Protein AF-A0A1G8QPC4-F1 (afdb_monomer_lite)

Structure (mmCIF, N/CA/C/O backbone):
data_AF-A0A1G8QPC4-F1
#
_entry.id   AF-A0A1G8QPC4-F1
#
loop_
_atom_site.group_PDB
_atom_site.id
_atom_site.type_symbol
_atom_site.label_atom_id
_atom_site.label_alt_id
_atom_site.label_comp_id
_atom_site.label_asym_id
_atom_site.label_entity_id
_atom_site.label_seq_id
_atom_site.pdbx_PDB_ins_code
_atom_site.Cartn_x
_atom_site.Cartn_y
_atom_site.Cartn_z
_atom_site.occupancy
_atom_site.B_iso_or_equiv
_atom_site.auth_seq_id
_atom_site.auth_comp_id
_atom_site.auth_asym_id
_atom_site.auth_atom_id
_atom_site.pdbx_PDB_model_num
ATOM 1 N N . MET A 1 1 ? 4.960 15.402 21.285 1.00 34.81 1 MET A N 1
ATOM 2 C CA . MET A 1 1 ? 3.505 15.492 21.539 1.00 34.81 1 MET A CA 1
ATOM 3 C C . MET A 1 1 ? 3.308 16.329 22.800 1.00 34.81 1 MET A C 1
ATOM 5 O O . MET A 1 1 ? 4.029 16.079 23.752 1.00 34.81 1 MET A O 1
ATOM 9 N N . ARG A 1 2 ? 2.457 17.369 22.801 1.00 39.72 2 ARG A N 1
ATOM 10 C CA . ARG A 1 2 ? 2.082 18.084 24.040 1.00 39.72 2 ARG A CA 1
ATOM 11 C C . ARG A 1 2 ? 0.786 17.458 24.538 1.00 39.72 2 ARG A C 1
ATOM 13 O O . ARG A 1 2 ? -0.271 17.771 23.993 1.00 39.72 2 ARG A O 1
ATOM 20 N N . GLU A 1 3 ? 0.872 16.548 25.498 1.00 50.59 3 GLU A N 1
ATOM 21 C CA . GLU A 1 3 ? -0.301 16.170 26.284 1.00 50.59 3 GLU A CA 1
ATOM 22 C C . GLU A 1 3 ? -0.742 17.419 27.063 1.00 50.59 3 GLU A C 1
ATOM 24 O O . GLU A 1 3 ? 0.093 18.161 27.571 1.00 50.59 3 GLU A O 1
ATOM 29 N N . ARG A 1 4 ? -2.030 17.779 26.989 1.00 60.03 4 ARG A N 1
ATOM 30 C CA . ARG A 1 4 ? -2.510 19.120 27.388 1.00 60.03 4 ARG A CA 1
ATOM 31 C C . ARG A 1 4 ? -3.300 19.143 28.695 1.00 60.03 4 ARG A C 1
ATOM 33 O O . ARG A 1 4 ? -3.691 20.226 29.115 1.00 60.03 4 ARG A O 1
ATOM 40 N N . THR A 1 5 ? -3.511 17.995 29.333 1.00 76.00 5 THR A N 1
ATOM 41 C CA . THR A 1 5 ? -4.182 17.912 30.635 1.00 76.00 5 THR A CA 1
ATOM 42 C C . THR A 1 5 ? -3.141 17.550 31.688 1.00 76.00 5 THR A C 1
ATOM 44 O O . THR A 1 5 ? -2.690 16.406 31.698 1.00 76.00 5 THR A O 1
ATOM 47 N N . PRO A 1 6 ? -2.715 18.496 32.543 1.00 82.81 6 PRO A N 1
ATOM 48 C CA . PRO A 1 6 ? -1.784 18.200 33.622 1.00 82.81 6 PRO A CA 1
ATOM 49 C C . PRO A 1 6 ? -2.384 17.181 34.600 1.00 82.81 6 PRO A C 1
ATOM 51 O O . PRO A 1 6 ? -3.379 17.468 35.260 1.00 82.81 6 PRO A O 1
ATOM 54 N N . LEU A 1 7 ? -1.770 16.006 34.721 1.00 85.50 7 LEU A N 1
ATOM 55 C CA . LEU A 1 7 ? -2.021 15.032 35.781 1.00 85.50 7 LEU A CA 1
ATOM 56 C C . LEU A 1 7 ? -1.202 15.434 37.008 1.00 85.50 7 LEU A C 1
ATOM 58 O O . LEU A 1 7 ? -0.127 14.902 37.280 1.00 85.50 7 LEU A O 1
ATOM 62 N N . THR A 1 8 ? -1.704 16.449 37.706 1.00 89.19 8 THR A N 1
ATOM 63 C CA . THR A 1 8 ? -1.109 16.942 38.953 1.00 89.19 8 THR A CA 1
ATOM 64 C C . THR A 1 8 ? -1.386 15.980 40.107 1.00 89.19 8 THR A C 1
ATOM 66 O O . THR A 1 8 ? -2.364 15.229 40.075 1.00 89.19 8 THR A O 1
ATOM 69 N N . HIS A 1 9 ? -0.596 16.067 41.179 1.00 88.94 9 HIS A N 1
ATOM 70 C CA . HIS A 1 9 ? -0.824 15.324 42.423 1.00 88.94 9 HIS A CA 1
ATOM 71 C C . HIS A 1 9 ? -2.290 15.373 42.915 1.00 88.94 9 HIS A C 1
ATOM 73 O O . HIS A 1 9 ? -2.845 14.356 43.332 1.00 88.94 9 HIS A O 1
ATOM 79 N N . LYS A 1 10 ? -2.962 16.534 42.805 1.00 90.62 10 LYS A N 1
ATOM 80 C CA . LYS A 1 10 ? -4.374 16.698 43.205 1.00 90.62 10 LYS A CA 1
ATOM 81 C C . LYS A 1 10 ? -5.317 15.784 42.416 1.00 90.62 10 LYS A C 1
ATOM 83 O O . LYS A 1 10 ? -6.244 15.236 42.999 1.00 90.62 10 LYS A O 1
ATOM 88 N N . ILE A 1 11 ? -5.081 15.626 41.115 1.00 89.19 11 ILE A N 1
ATOM 89 C CA . ILE A 1 11 ? -5.910 14.796 40.231 1.00 89.19 11 ILE A CA 1
ATOM 90 C C . ILE A 1 11 ? -5.617 13.316 40.469 1.00 89.19 11 ILE A C 1
ATOM 92 O O . ILE A 1 11 ? -6.547 12.526 40.582 1.00 89.19 11 ILE A O 1
ATOM 96 N N . LEU A 1 12 ? -4.343 12.941 40.609 1.00 89.00 12 LEU A N 1
ATOM 97 C CA . LEU A 1 12 ? -3.960 11.544 40.833 1.00 89.00 12 LEU A CA 1
ATOM 98 C C . LEU A 1 12 ? -4.555 10.985 42.137 1.00 89.00 12 LEU A C 1
ATOM 100 O O . LEU A 1 12 ? -5.037 9.857 42.154 1.00 89.00 12 LEU A O 1
ATOM 104 N N . ARG A 1 13 ? -4.639 11.801 43.198 1.00 88.44 13 ARG A N 1
ATOM 105 C CA . ARG A 1 13 ? -5.307 11.427 44.459 1.00 88.44 13 ARG A CA 1
ATOM 106 C C . ARG A 1 13 ? -6.807 11.158 44.333 1.00 88.44 13 ARG A C 1
ATOM 108 O O . ARG A 1 13 ? -7.361 10.435 45.152 1.00 88.44 13 ARG A O 1
ATOM 115 N N . GLN A 1 14 ? -7.470 11.748 43.342 1.00 89.88 14 GLN A N 1
ATOM 116 C CA . GLN A 1 14 ? -8.903 11.548 43.108 1.00 89.88 14 GLN A CA 1
ATOM 117 C C . GLN A 1 14 ? -9.195 10.263 42.322 1.00 89.88 14 GLN A C 1
ATOM 119 O O . GLN A 1 14 ? -10.357 9.937 42.091 1.00 89.88 14 GLN A O 1
ATOM 124 N N . LEU A 1 15 ? -8.156 9.524 41.920 1.00 87.38 15 LEU A N 1
ATOM 125 C CA . LEU A 1 15 ? -8.253 8.315 41.111 1.00 87.38 15 LEU A CA 1
ATOM 126 C C . LEU A 1 15 ? -7.717 7.104 41.899 1.00 87.38 15 LEU A C 1
ATOM 128 O O . LEU A 1 15 ? -6.697 6.532 41.519 1.00 87.38 15 LEU A O 1
ATOM 132 N N . PRO A 1 16 ? -8.397 6.674 42.980 1.00 84.56 16 PRO A N 1
ATOM 133 C CA . PRO A 1 16 ? -7.881 5.659 43.909 1.00 84.56 16 PRO A CA 1
ATOM 134 C C . PRO A 1 16 ? -7.669 4.275 43.274 1.00 84.56 16 PRO A C 1
ATOM 136 O O . PRO A 1 16 ? -6.945 3.449 43.818 1.00 84.56 16 PRO A O 1
ATOM 139 N N . ASN A 1 17 ? -8.284 4.020 42.116 1.00 86.38 17 ASN A N 1
ATOM 140 C CA . ASN A 1 17 ? -8.169 2.7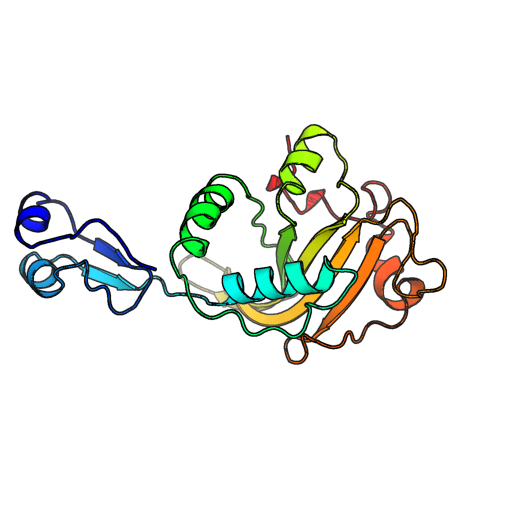56 41.386 1.00 86.38 17 ASN A CA 1
ATOM 141 C C . ASN A 1 17 ? -7.184 2.819 40.207 1.00 86.38 17 ASN A C 1
ATOM 143 O O . ASN A 1 17 ? -7.033 1.830 39.485 1.00 86.38 17 ASN A O 1
ATOM 147 N N . LEU A 1 18 ? -6.548 3.968 39.958 1.00 85.31 18 LEU A N 1
ATOM 148 C CA . LEU A 1 18 ? -5.606 4.112 38.855 1.00 85.31 18 LEU A CA 1
ATOM 149 C C . LEU A 1 18 ? -4.305 3.380 39.194 1.00 85.31 18 LEU A C 1
ATOM 151 O O . LEU A 1 18 ? -3.717 3.613 40.239 1.00 85.31 18 LEU A O 1
ATOM 155 N N . LYS A 1 19 ? -3.856 2.490 38.303 1.00 84.81 19 LYS A N 1
ATOM 156 C CA . LYS A 1 19 ? -2.639 1.676 38.503 1.00 84.81 19 LYS A CA 1
ATOM 157 C C . LYS A 1 19 ? -1.580 1.881 37.421 1.00 84.81 19 LYS A C 1
ATOM 159 O O . LYS A 1 19 ? -0.421 1.529 37.622 1.00 84.81 19 LYS A O 1
ATOM 164 N N . LEU A 1 20 ? -1.966 2.443 36.274 1.00 87.06 20 LEU A N 1
ATOM 165 C CA . LEU A 1 20 ? -1.105 2.587 35.104 1.00 87.06 20 LEU A CA 1
ATOM 166 C C . LEU A 1 20 ? -1.427 3.874 34.340 1.00 87.06 20 LEU A C 1
ATOM 168 O O . LEU A 1 20 ? -2.587 4.143 34.034 1.00 87.06 20 LEU A O 1
ATOM 172 N N . ILE A 1 21 ? -0.389 4.616 33.968 1.00 82.94 21 ILE A N 1
ATOM 173 C CA . ILE A 1 21 ? -0.441 5.727 33.019 1.00 82.94 21 ILE A CA 1
ATOM 174 C C . ILE A 1 21 ? 0.505 5.393 31.864 1.00 82.94 21 ILE A C 1
ATOM 176 O O . ILE A 1 21 ? 1.714 5.261 32.049 1.00 82.94 21 ILE A O 1
ATOM 180 N N . ALA A 1 22 ? -0.049 5.251 30.663 1.00 80.06 22 ALA A N 1
ATOM 181 C CA . ALA A 1 22 ? 0.718 5.037 29.442 1.00 80.06 22 ALA A CA 1
ATOM 182 C C . ALA A 1 22 ? 0.977 6.385 28.750 1.00 80.06 22 ALA A C 1
ATOM 184 O O . ALA A 1 22 ? 0.036 7.086 28.387 1.00 80.06 22 ALA A O 1
ATOM 185 N N . SER A 1 23 ? 2.249 6.743 28.578 1.00 75.81 23 SER A N 1
ATOM 186 C CA . SER A 1 23 ? 2.714 7.978 27.936 1.00 75.81 23 SER A CA 1
ATOM 187 C C . SER A 1 23 ? 3.441 7.658 26.633 1.00 75.81 23 SER A C 1
ATOM 189 O O . SER A 1 23 ? 4.152 6.664 26.522 1.00 75.81 23 SER A O 1
ATOM 191 N N . THR A 1 24 ? 3.315 8.525 25.633 1.00 62.19 24 THR A N 1
ATOM 192 C CA . THR A 1 24 ? 3.978 8.322 24.330 1.00 62.19 24 THR A CA 1
ATOM 193 C C . THR A 1 24 ? 5.488 8.580 24.366 1.00 62.19 24 THR A C 1
ATOM 195 O O . THR A 1 24 ? 6.248 7.961 23.626 1.00 62.19 24 THR A O 1
ATOM 198 N N . GLY A 1 25 ? 5.949 9.486 25.232 1.00 62.75 25 GLY A N 1
ATOM 199 C CA . GLY A 1 25 ? 7.368 9.783 25.438 1.00 62.75 25 GLY A CA 1
ATOM 200 C C . GLY A 1 25 ? 7.872 9.286 26.791 1.00 62.75 25 GLY A C 1
ATOM 201 O O . GLY A 1 25 ? 7.122 9.286 27.767 1.00 62.75 25 GLY A O 1
ATOM 202 N N . ALA A 1 26 ? 9.164 8.943 26.860 1.00 59.59 26 ALA A N 1
ATOM 203 C CA . ALA A 1 26 ? 9.844 8.547 28.100 1.00 59.59 26 ALA A CA 1
ATOM 204 C C . ALA A 1 26 ? 9.863 9.653 29.174 1.00 59.59 26 ALA A C 1
ATOM 206 O O . ALA A 1 26 ? 10.037 9.369 30.353 1.00 59.59 26 ALA A O 1
ATOM 207 N N . LYS A 1 27 ? 9.679 10.917 28.772 1.00 65.56 27 LYS A N 1
ATOM 208 C CA . LYS A 1 27 ? 9.519 12.064 29.672 1.00 65.56 27 LYS A CA 1
ATOM 209 C C . LYS A 1 27 ? 8.276 12.850 29.271 1.00 65.56 27 LYS A C 1
ATOM 211 O O . LYS A 1 27 ? 8.151 13.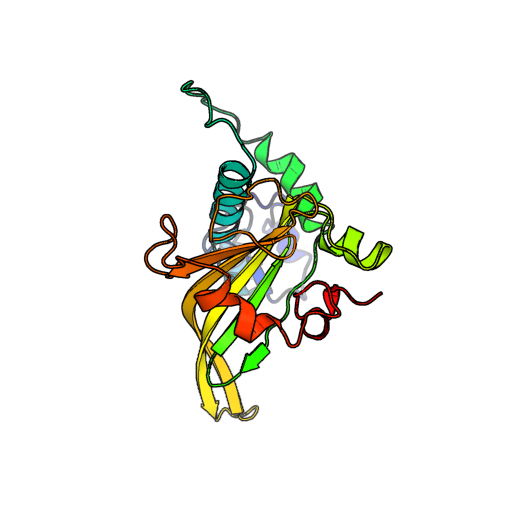246 28.111 1.00 65.56 27 LYS A O 1
ATOM 216 N N . ASN A 1 28 ? 7.388 13.096 30.229 1.00 72.62 28 ASN A N 1
ATOM 217 C CA . ASN A 1 28 ? 6.147 13.833 30.023 1.00 72.62 28 ASN A CA 1
ATOM 218 C C . ASN A 1 28 ? 5.957 14.859 31.145 1.00 72.62 28 ASN A C 1
ATOM 220 O O . ASN A 1 28 ? 5.633 14.503 32.272 1.00 72.62 28 ASN A O 1
ATOM 224 N N . ALA A 1 29 ? 6.166 16.138 30.823 1.00 78.12 29 ALA A N 1
ATOM 225 C CA . ALA A 1 29 ? 6.077 17.245 31.781 1.00 78.12 29 ALA A CA 1
ATOM 226 C C . ALA A 1 29 ? 4.648 17.512 32.287 1.00 78.12 29 ALA A C 1
ATOM 228 O O . ALA A 1 29 ? 4.454 18.322 33.188 1.00 78.12 29 ALA A O 1
ATOM 229 N N . SER A 1 30 ? 3.645 16.863 31.698 1.00 80.31 30 SER A N 1
ATOM 230 C CA . SER A 1 30 ? 2.253 16.962 32.125 1.00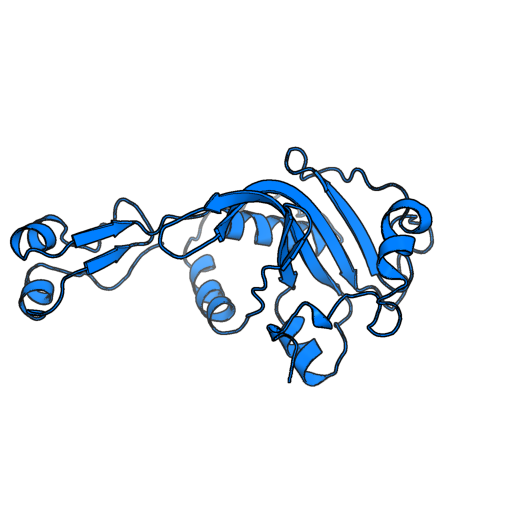 80.31 30 SER A CA 1
ATOM 231 C C . SER A 1 30 ? 1.867 15.888 33.137 1.00 80.31 30 SER A C 1
ATOM 233 O O . SER A 1 30 ? 0.738 15.919 33.608 1.00 80.31 30 SER A O 1
ATOM 235 N N . ILE A 1 31 ? 2.767 14.966 33.488 1.00 85.31 31 ILE A N 1
ATOM 236 C CA . ILE A 1 31 ? 2.540 13.938 34.506 1.00 85.31 31 ILE A CA 1
ATOM 237 C C . ILE A 1 31 ? 3.439 14.242 35.698 1.00 85.31 31 ILE A C 1
ATOM 239 O O . ILE A 1 31 ? 4.660 14.302 35.557 1.00 85.31 31 ILE A O 1
ATOM 243 N N . ASP A 1 32 ? 2.847 14.390 36.880 1.00 89.12 32 ASP A N 1
ATOM 244 C CA . ASP A 1 32 ? 3.606 14.398 38.125 1.00 89.12 32 ASP A CA 1
ATOM 245 C C . ASP A 1 32 ? 4.082 12.970 38.433 1.00 89.12 32 ASP A C 1
ATOM 247 O O . ASP A 1 32 ? 3.406 12.178 39.089 1.00 89.12 32 ASP A O 1
ATOM 251 N N . SER A 1 33 ? 5.242 12.609 37.880 1.00 85.19 33 SER A N 1
ATOM 252 C CA . SER A 1 33 ? 5.810 11.265 38.005 1.00 85.19 33 SER A CA 1
ATOM 253 C C . SER A 1 33 ? 6.175 10.911 39.445 1.00 85.19 33 SER A C 1
ATOM 255 O O . SER A 1 33 ? 6.193 9.734 39.795 1.00 85.19 33 SER A O 1
ATOM 257 N N . ARG A 1 34 ? 6.457 11.919 40.279 1.00 88.00 34 ARG A N 1
ATOM 258 C CA . ARG A 1 34 ? 6.746 11.720 41.698 1.00 88.00 34 ARG A CA 1
ATOM 259 C C . ARG A 1 34 ? 5.468 11.361 42.449 1.00 88.00 34 ARG A C 1
ATOM 261 O O . ARG A 1 34 ? 5.440 10.337 43.120 1.00 88.00 34 ARG A O 1
ATOM 268 N N . ALA A 1 35 ? 4.397 12.126 42.246 1.00 88.12 35 ALA A N 1
ATOM 269 C CA . ALA A 1 35 ? 3.085 11.814 42.807 1.00 88.12 35 ALA A CA 1
ATOM 270 C C . ALA A 1 35 ? 2.543 10.460 42.323 1.00 88.12 35 ALA A C 1
ATOM 272 O O . ALA A 1 35 ? 1.943 9.720 43.097 1.00 88.12 35 ALA A O 1
ATOM 273 N N . ALA A 1 36 ? 2.764 10.113 41.051 1.00 87.19 36 ALA A N 1
ATOM 274 C CA . ALA A 1 36 ? 2.387 8.808 40.516 1.00 87.19 36 ALA A CA 1
ATOM 275 C C . ALA A 1 36 ? 3.115 7.668 41.247 1.00 87.19 36 ALA A C 1
ATOM 277 O O . ALA A 1 36 ? 2.471 6.705 41.655 1.00 87.19 36 ALA A O 1
ATOM 278 N N . ALA A 1 37 ? 4.424 7.806 41.485 1.00 88.88 37 ALA A N 1
ATOM 279 C CA . ALA A 1 37 ? 5.199 6.824 42.241 1.00 88.88 37 ALA A CA 1
ATOM 280 C C . ALA A 1 37 ? 4.732 6.709 43.705 1.00 88.88 37 ALA A C 1
ATOM 282 O O . ALA A 1 37 ? 4.563 5.598 44.202 1.00 88.88 37 ALA A O 1
ATOM 283 N N . GLU A 1 38 ? 4.458 7.835 44.371 1.00 90.56 38 GLU A N 1
ATOM 284 C CA . GLU A 1 38 ? 3.950 7.875 45.754 1.00 90.56 38 GLU A CA 1
ATOM 285 C C . GLU A 1 38 ? 2.567 7.211 45.899 1.00 90.56 38 GLU A C 1
ATOM 287 O O . GLU A 1 38 ? 2.262 6.631 46.938 1.00 90.56 38 GLU A O 1
ATOM 292 N N . LEU A 1 39 ? 1.742 7.253 44.847 1.00 87.19 39 LEU A N 1
ATOM 293 C CA . LEU A 1 39 ? 0.411 6.639 44.801 1.00 87.19 39 LEU A CA 1
ATOM 294 C C . LEU A 1 39 ? 0.412 5.202 44.242 1.00 87.19 39 LEU A C 1
ATOM 296 O O . LEU A 1 39 ? -0.656 4.626 44.045 1.00 87.19 39 LEU A O 1
ATOM 300 N N . GLY A 1 40 ? 1.583 4.614 43.966 1.00 89.38 40 GLY A N 1
ATOM 301 C CA . GLY A 1 40 ? 1.697 3.256 43.416 1.00 89.38 40 GLY A CA 1
ATOM 302 C C . GLY A 1 40 ? 1.245 3.122 41.955 1.00 89.38 40 GLY A C 1
ATOM 303 O O . GLY A 1 40 ? 0.921 2.026 41.495 1.00 89.38 40 GLY A O 1
ATOM 304 N N . ILE A 1 41 ? 1.212 4.228 41.212 1.00 88.38 41 ILE A N 1
ATOM 305 C CA . ILE A 1 41 ? 0.791 4.292 39.813 1.00 88.38 41 ILE A CA 1
ATOM 306 C C . ILE A 1 41 ? 2.017 4.108 38.919 1.00 88.38 41 ILE A C 1
ATOM 308 O O . ILE A 1 41 ? 2.944 4.919 38.922 1.00 88.38 41 ILE A O 1
ATOM 312 N N . THR A 1 42 ? 2.011 3.066 38.091 1.00 89.25 42 THR A N 1
ATOM 313 C CA . THR A 1 42 ? 3.093 2.831 37.129 1.00 89.25 42 THR A CA 1
ATOM 314 C C . THR A 1 42 ? 2.975 3.802 35.957 1.00 89.25 42 THR A C 1
ATOM 316 O O . THR A 1 42 ? 1.925 3.876 35.326 1.00 89.25 42 THR A O 1
ATOM 319 N N . VAL A 1 43 ? 4.047 4.517 35.611 1.00 83.56 43 VAL A N 1
ATOM 320 C CA . VAL A 1 43 ? 4.105 5.332 34.387 1.00 83.56 43 VAL A CA 1
ATOM 321 C C . VAL A 1 43 ? 4.991 4.619 33.375 1.00 83.56 43 VAL A C 1
ATOM 323 O O . VAL A 1 43 ? 6.177 4.426 33.624 1.00 83.56 43 VAL A O 1
ATOM 326 N N . THR A 1 44 ? 4.426 4.219 32.237 1.00 79.19 44 THR A N 1
ATOM 327 C CA . THR A 1 44 ? 5.161 3.508 31.182 1.00 79.19 44 THR A CA 1
ATOM 328 C C . THR A 1 44 ? 5.189 4.302 29.886 1.00 79.19 44 THR A C 1
ATOM 330 O O . THR A 1 44 ? 4.225 4.992 29.549 1.00 79.19 44 THR A O 1
ATOM 333 N N . ALA A 1 45 ? 6.292 4.197 29.148 1.00 72.69 45 ALA A N 1
ATOM 334 C CA . ALA A 1 45 ? 6.399 4.752 27.811 1.00 72.69 45 ALA A CA 1
ATOM 335 C C . ALA A 1 45 ? 5.976 3.702 26.778 1.00 72.69 45 ALA A C 1
ATOM 337 O O . ALA A 1 45 ? 6.554 2.621 26.722 1.00 72.69 45 ALA A O 1
ATOM 338 N N . THR A 1 46 ? 5.018 4.025 25.912 1.00 62.06 46 THR A N 1
ATOM 339 C CA . THR A 1 46 ? 4.596 3.137 24.812 1.00 62.06 46 THR A CA 1
ATOM 340 C C . THR A 1 46 ? 5.545 3.178 23.614 1.00 62.06 46 THR A C 1
ATOM 342 O O . THR A 1 46 ? 5.322 2.490 22.623 1.00 62.06 46 THR A O 1
ATOM 345 N N . GLY A 1 47 ? 6.583 4.015 23.684 1.00 52.34 47 GLY A N 1
ATOM 346 C CA . GLY A 1 47 ? 7.441 4.348 22.557 1.00 52.34 47 GLY A CA 1
ATOM 347 C C . GLY A 1 47 ? 6.821 5.420 21.660 1.00 52.34 47 GLY A C 1
ATOM 348 O O . GLY A 1 47 ? 5.602 5.541 21.520 1.00 52.34 47 GLY A O 1
ATOM 349 N N . TYR A 1 48 ? 7.699 6.210 21.049 1.00 50.09 48 TYR A N 1
ATOM 350 C CA . TYR A 1 48 ? 7.374 7.136 19.975 1.00 50.09 48 TYR A CA 1
ATOM 351 C C . TYR A 1 48 ? 8.138 6.676 18.742 1.00 50.09 48 TYR A C 1
ATOM 353 O O . TYR A 1 48 ? 9.359 6.536 18.778 1.00 50.09 48 TYR A O 1
ATOM 361 N N . GLU A 1 49 ? 7.413 6.456 17.657 1.00 45.16 49 GLU A N 1
ATOM 362 C CA . GLU A 1 49 ? 7.965 6.023 16.384 1.00 45.16 49 GLU A CA 1
ATOM 363 C C . GLU A 1 49 ? 7.820 7.214 15.412 1.00 45.16 49 GLU A C 1
ATOM 365 O O . GLU A 1 49 ? 6.742 7.786 15.226 1.00 45.16 49 GLU A O 1
ATOM 370 N N . SER A 1 50 ? 8.954 7.713 14.910 1.00 43.09 50 SER A N 1
ATOM 371 C CA . SER A 1 50 ? 9.019 8.972 14.150 1.00 43.09 50 SER A CA 1
ATOM 372 C C . SER A 1 50 ? 8.581 8.835 12.686 1.00 43.09 50 SER A C 1
ATOM 374 O O . SER A 1 50 ? 8.501 9.843 11.972 1.00 43.09 50 SER A O 1
ATOM 376 N N . THR A 1 51 ? 8.274 7.617 12.230 1.00 40.81 51 THR A N 1
ATOM 377 C CA . THR A 1 51 ? 8.011 7.318 10.819 1.00 40.81 51 THR A CA 1
ATOM 378 C C . THR A 1 51 ? 6.741 8.005 10.318 1.00 40.81 51 THR A C 1
ATOM 380 O O . THR A 1 51 ? 6.708 8.428 9.169 1.00 40.81 51 THR A O 1
ATOM 383 N N . ALA A 1 52 ? 5.790 8.356 11.194 1.00 39.59 52 ALA A N 1
ATOM 384 C CA . ALA A 1 52 ? 4.633 9.186 10.830 1.00 39.59 52 ALA A CA 1
ATOM 385 C C . ALA A 1 52 ? 5.003 10.575 10.249 1.00 39.59 52 ALA A C 1
ATOM 387 O O . ALA A 1 52 ? 4.255 11.140 9.452 1.00 39.59 52 ALA A O 1
ATOM 388 N N . THR A 1 53 ? 6.162 11.142 10.618 1.00 37.69 53 THR A N 1
ATOM 389 C CA . THR A 1 53 ? 6.661 12.422 10.060 1.00 37.69 53 THR A CA 1
ATOM 390 C C . THR A 1 53 ? 7.379 12.221 8.714 1.00 37.69 53 THR A C 1
ATOM 392 O O . THR A 1 53 ? 7.395 13.117 7.863 1.00 37.69 53 THR A O 1
ATOM 395 N N . ILE A 1 54 ? 7.938 11.026 8.496 1.00 40.47 54 ILE A N 1
ATOM 396 C CA . ILE A 1 54 ? 8.587 10.611 7.246 1.00 40.47 54 ILE A CA 1
ATOM 397 C C . ILE A 1 54 ? 7.521 10.351 6.170 1.00 40.47 54 ILE A C 1
ATOM 399 O O . ILE A 1 54 ? 7.632 10.904 5.077 1.00 40.47 54 ILE A O 1
ATOM 403 N N . GLU A 1 55 ? 6.440 9.644 6.505 1.00 38.09 55 GLU A N 1
ATOM 404 C CA . GLU A 1 55 ? 5.307 9.343 5.609 1.00 38.09 55 GLU A CA 1
ATOM 405 C C . GLU A 1 55 ? 4.686 10.613 4.977 1.00 38.09 55 GLU A C 1
ATOM 407 O O . GLU A 1 55 ? 4.428 10.659 3.772 1.00 38.09 55 GLU A O 1
ATOM 412 N N . PHE A 1 56 ? 4.540 11.709 5.738 1.00 37.31 56 PHE A N 1
ATOM 413 C CA . PHE A 1 56 ? 4.036 12.986 5.198 1.00 37.31 56 PHE A CA 1
ATOM 414 C C . PHE A 1 56 ? 5.049 13.741 4.328 1.00 37.31 56 PHE A C 1
ATOM 416 O O . PHE A 1 56 ? 4.659 14.427 3.381 1.00 37.31 56 PHE A O 1
ATOM 423 N N . THR A 1 57 ? 6.347 13.616 4.618 1.00 39.44 57 THR A N 1
ATOM 424 C CA . THR A 1 57 ? 7.404 14.230 3.797 1.00 39.44 57 THR A CA 1
ATOM 425 C C . THR A 1 57 ? 7.463 13.569 2.416 1.00 39.44 57 THR A C 1
ATOM 427 O O . THR A 1 57 ? 7.659 14.254 1.411 1.00 39.44 57 THR A O 1
ATOM 430 N N . TRP A 1 58 ? 7.226 12.255 2.357 1.00 40.38 58 TRP A N 1
ATOM 431 C CA . TRP A 1 58 ? 7.144 11.486 1.116 1.00 40.38 58 TRP A CA 1
ATOM 432 C C . TRP A 1 58 ? 5.859 11.753 0.339 1.00 40.38 58 TRP A C 1
ATOM 434 O O . TRP A 1 58 ? 5.942 12.036 -0.855 1.00 40.38 58 TRP A O 1
ATOM 444 N N . ALA A 1 59 ? 4.697 11.781 0.999 1.00 39.25 59 ALA A N 1
ATOM 445 C CA . ALA A 1 59 ? 3.436 12.129 0.343 1.00 39.25 59 ALA A CA 1
ATOM 446 C C . ALA A 1 59 ? 3.490 13.526 -0.306 1.00 39.25 59 ALA A C 1
ATOM 448 O O . ALA A 1 59 ? 3.100 13.681 -1.457 1.00 39.25 59 ALA A O 1
ATOM 449 N N . LEU A 1 60 ? 4.052 14.533 0.377 1.00 36.72 60 LEU A N 1
ATOM 450 C CA . LEU A 1 60 ? 4.191 15.893 -0.168 1.00 36.72 60 LEU A CA 1
ATOM 451 C C . LEU A 1 60 ? 5.247 16.007 -1.278 1.00 36.72 60 LEU A C 1
ATOM 453 O O . LEU A 1 60 ? 5.132 16.872 -2.145 1.00 36.72 60 LEU A O 1
ATOM 457 N N . ARG A 1 61 ? 6.277 15.152 -1.270 1.00 36.81 61 ARG A N 1
ATOM 458 C CA . ARG A 1 61 ? 7.304 15.127 -2.321 1.00 36.81 61 ARG A CA 1
ATOM 459 C C . ARG A 1 61 ? 6.837 14.390 -3.573 1.00 36.81 61 ARG A C 1
ATOM 461 O O . ARG A 1 61 ? 7.154 14.836 -4.667 1.00 36.81 61 ARG A O 1
ATOM 468 N N . VAL A 1 62 ? 6.082 13.306 -3.416 1.00 41.62 62 VAL A N 1
ATOM 469 C CA . VAL A 1 62 ? 5.536 12.519 -4.531 1.00 41.62 62 VAL A CA 1
ATOM 470 C C . VAL A 1 62 ? 4.297 13.192 -5.138 1.00 41.62 62 VAL A C 1
ATOM 472 O O . VAL A 1 62 ? 4.093 13.103 -6.343 1.00 41.62 62 VAL A O 1
ATOM 475 N N . ALA A 1 63 ? 3.504 13.930 -4.350 1.00 34.66 63 ALA A N 1
ATOM 476 C CA . ALA A 1 63 ? 2.291 14.606 -4.827 1.00 34.66 63 ALA A CA 1
ATOM 477 C C . ALA A 1 63 ? 2.512 16.000 -5.453 1.00 34.66 63 ALA A C 1
ATOM 479 O O . ALA A 1 63 ? 1.547 16.605 -5.919 1.00 34.66 63 ALA A O 1
ATOM 480 N N . SER A 1 64 ? 3.740 16.541 -5.471 1.00 31.00 64 SER A N 1
ATOM 481 C CA . SER A 1 64 ? 4.012 17.863 -6.058 1.00 31.00 64 SER A CA 1
ATOM 482 C C . SER A 1 64 ? 4.738 17.743 -7.406 1.00 31.00 64 SER A C 1
ATOM 484 O O . SER A 1 64 ? 5.928 17.433 -7.416 1.00 31.00 64 SER A O 1
ATOM 486 N N . PRO A 1 65 ? 4.099 18.062 -8.550 1.00 39.56 65 PRO A N 1
ATOM 487 C CA . PRO A 1 65 ? 4.754 18.029 -9.864 1.00 39.56 65 PRO A CA 1
ATOM 488 C C . PRO A 1 65 ? 5.740 19.194 -10.081 1.00 39.56 65 PRO A C 1
ATOM 490 O O . PRO A 1 65 ? 6.395 19.281 -11.116 1.00 39.56 65 PRO A O 1
ATOM 493 N N . ARG A 1 66 ? 5.866 20.108 -9.111 1.00 42.19 66 ARG A N 1
ATOM 494 C CA . ARG A 1 66 ? 6.891 21.158 -9.070 1.00 42.19 66 ARG A CA 1
ATOM 495 C C . ARG A 1 66 ? 7.543 21.120 -7.690 1.00 42.19 66 ARG A C 1
ATOM 497 O O . ARG A 1 66 ? 6.842 21.188 -6.681 1.00 42.19 66 ARG A O 1
ATOM 504 N N . GLY A 1 67 ? 8.865 20.957 -7.626 1.00 36.34 67 GLY A N 1
ATOM 505 C CA . GLY A 1 67 ? 9.604 21.003 -6.358 1.00 36.34 67 GLY A CA 1
ATOM 506 C C . GLY A 1 67 ? 9.298 22.292 -5.576 1.00 36.34 67 GLY A C 1
ATOM 507 O O . GLY A 1 67 ? 8.908 23.290 -6.188 1.00 36.34 67 GLY A O 1
ATOM 508 N N . PRO A 1 68 ? 9.435 22.308 -4.236 1.00 36.62 68 PRO A N 1
ATOM 509 C CA . PRO A 1 68 ? 9.111 23.505 -3.471 1.00 36.62 68 PRO A CA 1
ATOM 510 C C . PRO A 1 68 ? 10.005 24.674 -3.922 1.00 36.62 68 PRO A C 1
ATOM 512 O O . PRO A 1 68 ? 11.206 24.468 -4.134 1.00 36.62 68 PRO A O 1
ATOM 515 N N . PRO A 1 69 ? 9.468 25.901 -4.054 1.00 29.28 69 PRO A N 1
ATOM 516 C CA . PRO A 1 69 ? 10.302 27.063 -4.309 1.00 29.28 69 PRO A CA 1
ATOM 517 C C . PRO A 1 69 ? 11.299 27.222 -3.155 1.00 29.28 69 PRO A C 1
ATOM 519 O O . PRO A 1 69 ? 10.941 27.084 -1.983 1.00 29.28 69 PRO A O 1
ATOM 522 N N . ARG A 1 70 ? 12.564 27.513 -3.484 1.00 31.38 70 ARG A N 1
ATOM 523 C CA . ARG A 1 70 ? 13.610 27.881 -2.518 1.00 31.38 70 ARG A CA 1
ATOM 524 C C . ARG A 1 70 ? 13.208 29.172 -1.796 1.00 31.38 70 ARG A C 1
ATOM 526 O O . ARG A 1 70 ? 13.631 30.252 -2.186 1.00 31.38 70 ARG A O 1
ATOM 533 N N . ARG A 1 71 ? 12.407 29.081 -0.737 1.00 24.23 71 ARG A N 1
ATOM 534 C CA . ARG A 1 71 ? 12.260 30.143 0.264 1.00 24.23 71 ARG A CA 1
ATOM 535 C C . ARG A 1 71 ? 12.140 29.524 1.648 1.00 24.23 71 ARG A C 1
ATOM 537 O O . ARG A 1 71 ? 11.229 28.755 1.937 1.00 24.23 71 ARG A O 1
ATOM 544 N N . SER A 1 72 ? 13.105 29.864 2.490 1.00 34.47 72 SER A N 1
ATOM 545 C CA . SER A 1 72 ? 13.124 29.589 3.920 1.00 34.47 72 SER A CA 1
ATOM 546 C C . SER A 1 72 ? 11.855 30.134 4.579 1.00 34.47 72 SER A C 1
ATOM 548 O O . SER A 1 72 ? 11.669 31.348 4.614 1.00 34.47 72 SER A O 1
ATOM 550 N N . PHE A 1 73 ? 11.008 29.263 5.131 1.00 25.88 73 PHE A N 1
ATOM 551 C CA . PHE A 1 73 ? 9.926 29.680 6.024 1.00 25.88 73 PHE A CA 1
ATOM 552 C C . PHE A 1 73 ? 10.127 29.095 7.421 1.00 25.88 73 PHE A C 1
ATOM 554 O O . PHE A 1 73 ? 9.894 27.921 7.707 1.00 25.88 73 PHE A O 1
ATOM 561 N N . SER A 1 74 ? 10.628 29.989 8.267 1.00 30.20 74 SER A N 1
ATOM 562 C CA . SER A 1 74 ? 10.718 29.911 9.715 1.00 30.20 74 SER A CA 1
ATOM 563 C C . SER A 1 74 ? 9.321 30.009 10.345 1.00 30.20 74 SER A C 1
ATOM 565 O O . SER A 1 74 ? 8.491 30.787 9.891 1.00 30.20 74 SER A O 1
ATOM 567 N N . LYS A 1 75 ? 9.123 29.240 11.426 1.00 31.50 75 LYS A N 1
ATOM 568 C CA . LYS A 1 75 ? 8.110 29.385 12.493 1.00 31.50 75 LYS A CA 1
ATOM 569 C C . LYS A 1 75 ? 6.617 29.339 12.107 1.00 31.50 75 LYS A C 1
ATOM 571 O O . LYS A 1 75 ? 6.018 30.314 11.683 1.00 31.50 75 LYS A O 1
ATOM 576 N N . SER A 1 76 ? 5.955 28.247 12.495 1.00 32.56 76 SER A N 1
ATOM 577 C CA . SER A 1 76 ? 4.970 28.276 13.598 1.00 32.56 76 SER A CA 1
ATOM 578 C C . SER A 1 76 ? 4.388 26.874 13.842 1.00 32.56 76 SER A C 1
ATOM 580 O O . SER A 1 76 ? 3.805 26.216 12.982 1.00 32.56 76 SER A O 1
ATOM 582 N N . THR A 1 77 ? 4.599 26.387 15.060 1.00 32.78 77 THR A N 1
ATOM 583 C CA . THR A 1 77 ? 4.295 25.029 15.539 1.00 32.78 77 THR A CA 1
ATOM 584 C C . THR A 1 77 ? 2.790 24.779 15.744 1.00 32.78 77 THR A C 1
ATOM 586 O O . THR A 1 77 ? 2.377 23.647 15.991 1.00 32.78 77 THR A O 1
ATOM 589 N N . GLU A 1 78 ? 1.945 25.801 15.600 1.00 36.50 78 GLU A N 1
ATOM 590 C CA . GLU A 1 78 ? 0.506 25.711 15.886 1.00 36.50 78 GLU A CA 1
ATOM 591 C C . GLU A 1 78 ? -0.356 25.332 14.676 1.00 36.50 78 GLU A C 1
ATOM 593 O O . GLU A 1 78 ? -1.348 24.622 14.846 1.00 36.50 78 GLU A O 1
ATOM 598 N N . TYR A 1 79 ? 0.068 25.646 13.446 1.00 29.64 79 TYR A N 1
ATOM 599 C CA . TYR A 1 79 ? -0.625 25.187 12.231 1.00 29.64 79 TYR A CA 1
ATOM 600 C C . TYR A 1 79 ? -0.531 23.656 12.061 1.00 29.64 79 TYR A C 1
ATOM 602 O O . TYR A 1 79 ? -1.471 22.990 11.628 1.00 29.64 79 TYR A O 1
ATOM 610 N N . ARG A 1 80 ? 0.578 23.066 12.532 1.00 33.03 80 ARG A N 1
ATOM 611 C CA . ARG A 1 80 ? 0.874 21.623 12.463 1.00 33.03 80 ARG A CA 1
ATOM 612 C C . ARG A 1 80 ? 0.027 20.757 13.403 1.00 33.03 80 ARG A C 1
ATOM 614 O O . ARG A 1 80 ? -0.058 19.552 13.198 1.00 33.03 80 ARG A O 1
ATOM 621 N N . GLN A 1 81 ? -0.612 21.338 14.422 1.00 32.62 81 GLN A N 1
ATOM 622 C CA . GLN A 1 81 ? -1.398 20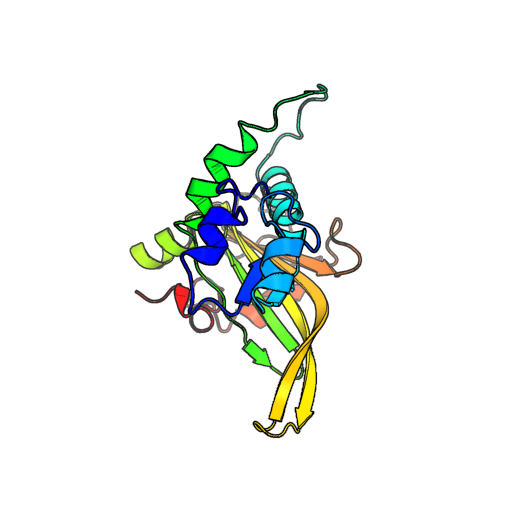.570 15.400 1.00 32.62 81 GLN A CA 1
ATOM 623 C C . GLN A 1 81 ? -2.901 20.540 15.095 1.00 32.62 81 GLN A C 1
ATOM 625 O O . GLN A 1 81 ? -3.601 19.657 15.593 1.00 32.62 81 GLN A O 1
ATOM 630 N N . ARG A 1 82 ? -3.413 21.455 14.259 1.00 28.12 82 ARG A N 1
ATOM 631 C CA . ARG A 1 82 ? -4.853 21.531 13.959 1.00 28.12 82 ARG A CA 1
ATOM 632 C C . ARG A 1 82 ? -5.303 20.487 12.926 1.00 28.12 82 ARG A C 1
ATOM 634 O O . ARG A 1 82 ? -6.419 19.994 13.028 1.00 28.12 82 ARG A O 1
ATOM 641 N N . ILE A 1 83 ? -4.414 20.062 12.021 1.00 32.06 83 ILE A N 1
ATOM 642 C CA . ILE A 1 83 ? -4.709 19.039 10.996 1.00 32.06 83 ILE A CA 1
ATOM 643 C C . ILE A 1 83 ? -4.481 17.603 11.509 1.00 32.06 83 ILE A C 1
ATOM 645 O O . ILE A 1 83 ? -5.210 16.689 11.130 1.00 32.06 83 ILE A O 1
ATOM 649 N N . ALA A 1 84 ? -3.586 17.397 12.483 1.00 31.28 84 ALA A N 1
ATOM 650 C CA . ALA A 1 84 ? -3.374 16.084 13.110 1.00 31.28 84 ALA A CA 1
ATOM 651 C C . ALA A 1 84 ? -4.608 15.564 13.884 1.00 31.28 84 ALA A C 1
ATOM 653 O O . ALA A 1 84 ? -4.824 14.356 13.966 1.00 31.28 84 ALA A O 1
ATOM 654 N N . ARG A 1 85 ? -5.467 16.463 14.395 1.00 27.27 85 ARG A N 1
ATOM 655 C CA . ARG A 1 85 ? -6.764 16.088 14.995 1.00 27.27 85 ARG A CA 1
ATOM 656 C C . ARG A 1 85 ? -7.815 15.669 13.960 1.00 27.27 85 ARG A C 1
ATOM 658 O O . ARG A 1 85 ? -8.766 14.987 14.329 1.00 27.27 85 ARG A O 1
ATOM 665 N N . LEU A 1 86 ? -7.643 16.047 12.692 1.00 27.20 86 LEU A N 1
ATOM 666 C CA . LEU A 1 86 ? -8.536 15.655 11.599 1.00 27.20 86 LEU A CA 1
ATOM 667 C C . LEU A 1 86 ? -8.161 14.291 11.001 1.00 27.20 86 LEU A C 1
ATOM 669 O O . LEU A 1 86 ? -9.062 13.525 10.673 1.00 27.20 86 LEU A O 1
ATOM 673 N N . CYS A 1 87 ? -6.871 13.939 10.939 1.00 27.48 87 CYS A N 1
ATOM 674 C CA . CYS A 1 87 ? -6.436 12.680 10.316 1.00 27.48 87 CYS A CA 1
ATOM 675 C C . CYS A 1 87 ? -6.503 11.451 11.246 1.00 27.48 87 CYS A C 1
ATOM 677 O O . CYS A 1 87 ? -6.818 10.363 10.777 1.00 27.48 87 CYS A O 1
ATOM 679 N N . ILE A 1 88 ? -6.302 11.599 12.565 1.00 32.53 88 ILE A N 1
ATOM 680 C CA . ILE A 1 88 ? -6.411 10.461 13.512 1.00 32.53 88 ILE A CA 1
ATOM 681 C C . ILE A 1 88 ? -7.873 10.040 13.740 1.00 32.53 88 ILE A C 1
ATOM 683 O O . ILE A 1 88 ? -8.150 8.906 14.115 1.00 32.53 88 ILE A O 1
ATOM 687 N N . ARG A 1 89 ? -8.840 10.919 13.456 1.00 26.09 89 ARG A N 1
ATOM 688 C CA . ARG A 1 89 ? -10.263 10.585 13.582 1.00 26.09 89 ARG A CA 1
ATOM 689 C C . ARG A 1 89 ? -10.842 9.832 12.380 1.00 26.09 89 ARG A C 1
ATOM 691 O O . ARG A 1 89 ? -12.019 9.487 12.445 1.00 26.09 89 ARG A O 1
ATOM 698 N N . ARG A 1 90 ? -10.093 9.607 11.285 1.00 26.58 90 ARG A N 1
ATOM 699 C CA . ARG A 1 90 ? -10.735 9.166 10.032 1.00 26.58 90 ARG A CA 1
ATOM 700 C C . ARG A 1 90 ? -9.913 8.368 9.013 1.00 26.58 90 ARG A C 1
ATOM 702 O O . ARG A 1 90 ? -10.294 8.357 7.850 1.00 26.58 90 ARG A O 1
ATOM 709 N N . SER A 1 91 ? -8.857 7.659 9.404 1.00 29.23 91 SER A N 1
ATOM 710 C CA . SER A 1 91 ? -8.205 6.713 8.484 1.00 29.23 91 SER A CA 1
ATOM 711 C C . SER A 1 91 ? -7.755 5.444 9.203 1.00 29.23 91 SER A C 1
ATOM 713 O O . SER A 1 91 ? -6.832 5.470 10.010 1.00 29.23 91 SER A O 1
ATOM 715 N N . TYR A 1 92 ? -8.419 4.328 8.893 1.00 33.56 92 TYR A N 1
ATOM 716 C CA . TYR A 1 92 ? -8.010 2.981 9.289 1.00 33.56 92 TYR A CA 1
ATOM 717 C C . TYR A 1 92 ? -7.815 2.111 8.047 1.00 33.56 92 TYR A C 1
ATOM 719 O O . TYR A 1 92 ? -8.731 1.972 7.236 1.00 33.56 92 TYR A O 1
ATOM 727 N N . ALA A 1 93 ? -6.655 1.458 7.977 1.00 29.81 93 ALA A N 1
ATOM 728 C CA . ALA A 1 93 ? -6.512 0.072 7.540 1.00 29.81 93 ALA A CA 1
ATOM 729 C C . ALA A 1 93 ? -5.165 -0.456 8.067 1.00 29.81 93 ALA A C 1
ATOM 731 O O . ALA A 1 93 ? -4.111 -0.076 7.576 1.00 29.81 93 ALA A O 1
ATOM 732 N N . PHE A 1 94 ? -5.206 -1.300 9.100 1.00 31.66 94 PHE A N 1
ATOM 733 C CA . PHE A 1 94 ? -4.053 -2.025 9.638 1.00 31.66 94 PHE A CA 1
ATOM 734 C C . PHE A 1 94 ? -4.273 -3.503 9.317 1.00 31.66 94 PHE A C 1
ATOM 736 O O . PHE A 1 94 ? -5.314 -4.054 9.676 1.00 31.66 94 PHE A O 1
ATOM 743 N N . PHE A 1 95 ? -3.347 -4.151 8.612 1.00 35.69 95 PHE A N 1
ATOM 744 C CA . PHE A 1 95 ? -3.410 -5.601 8.431 1.00 35.69 95 PHE A CA 1
ATOM 745 C C . PHE A 1 95 ? -2.015 -6.199 8.349 1.00 35.69 95 PHE A C 1
ATOM 747 O O . PHE A 1 95 ? -1.240 -5.787 7.491 1.00 35.69 95 PHE A O 1
ATOM 754 N N . LEU A 1 96 ? -1.745 -7.181 9.217 1.00 35.31 96 LEU A N 1
ATOM 755 C CA . LEU A 1 96 ? -0.580 -8.057 9.157 1.00 35.31 96 LEU A CA 1
ATOM 756 C C . LEU A 1 96 ? -0.951 -9.350 8.429 1.00 35.31 96 LEU A C 1
ATOM 758 O O . LEU A 1 96 ? -1.829 -10.090 8.869 1.00 35.31 96 LEU A O 1
ATOM 762 N N . ARG A 1 97 ? -0.213 -9.678 7.368 1.00 37.06 97 ARG A N 1
ATOM 763 C CA . ARG A 1 97 ? -0.180 -11.036 6.807 1.00 37.06 97 ARG A CA 1
ATOM 764 C C . ARG A 1 97 ? 1.205 -11.623 7.021 1.00 37.06 97 ARG A C 1
ATOM 766 O O . ARG A 1 97 ? 2.167 -11.084 6.481 1.00 37.06 97 ARG A O 1
ATOM 773 N N . VAL A 1 98 ? 1.303 -12.725 7.765 1.00 44.12 98 VAL A N 1
ATOM 774 C CA . VAL A 1 98 ? 2.552 -13.487 7.892 1.00 44.12 98 VAL A CA 1
ATOM 775 C C . VAL A 1 98 ? 2.593 -14.545 6.793 1.00 44.12 98 VAL A C 1
ATOM 777 O O . VAL A 1 98 ? 1.758 -15.444 6.759 1.00 44.12 98 VAL A O 1
ATOM 780 N N . GLN A 1 99 ? 3.544 -14.447 5.868 1.00 42.06 99 GLN A N 1
ATOM 781 C CA . GLN A 1 99 ? 3.749 -15.459 4.830 1.00 42.06 99 GLN A CA 1
ATOM 782 C C . GLN A 1 99 ? 5.244 -15.704 4.639 1.00 42.06 99 GLN A C 1
ATOM 784 O O . GLN A 1 99 ? 5.991 -14.776 4.347 1.00 42.06 99 GLN A O 1
ATOM 789 N N . ARG A 1 100 ? 5.693 -16.956 4.816 1.00 50.69 100 ARG A N 1
ATOM 790 C CA . ARG A 1 100 ? 7.104 -17.372 4.653 1.00 50.69 100 ARG A CA 1
ATOM 791 C C . ARG A 1 100 ? 8.106 -16.456 5.383 1.00 50.69 100 ARG A C 1
ATOM 793 O O . ARG A 1 100 ? 9.000 -15.891 4.758 1.00 50.69 100 ARG A O 1
ATOM 800 N N . ARG A 1 101 ? 7.947 -16.309 6.705 1.00 64.12 101 ARG A N 1
ATOM 801 C CA . ARG A 1 101 ? 8.789 -15.453 7.570 1.00 64.12 101 ARG A CA 1
ATOM 802 C C . ARG A 1 101 ? 8.797 -13.963 7.195 1.00 64.12 101 ARG A C 1
ATOM 804 O O . ARG A 1 101 ? 9.789 -13.267 7.421 1.00 64.12 101 ARG A O 1
ATOM 811 N N . ARG A 1 102 ? 7.726 -13.473 6.570 1.00 71.62 102 ARG A N 1
ATOM 812 C CA . ARG A 1 102 ? 7.563 -12.056 6.238 1.00 71.62 102 ARG A CA 1
ATOM 813 C C . ARG A 1 102 ? 6.230 -11.544 6.739 1.00 71.62 102 ARG A C 1
ATOM 815 O O . ARG A 1 102 ? 5.231 -12.236 6.576 1.00 71.62 102 ARG A O 1
ATOM 822 N N . SER A 1 103 ? 6.235 -10.343 7.302 1.00 78.31 103 SER A N 1
ATOM 823 C CA . SER A 1 103 ? 5.047 -9.574 7.650 1.00 78.31 103 SER A CA 1
ATOM 824 C C . SER A 1 103 ? 4.859 -8.463 6.625 1.00 78.31 103 SER A C 1
ATOM 826 O O . SER A 1 103 ? 5.834 -7.893 6.126 1.00 78.31 103 SER A O 1
ATOM 828 N N . TYR A 1 104 ? 3.605 -8.163 6.314 1.00 80.62 104 TYR A N 1
ATOM 829 C CA . TYR A 1 104 ? 3.231 -7.061 5.444 1.00 80.62 104 TYR A CA 1
ATOM 830 C C . TYR A 1 104 ? 2.332 -6.106 6.202 1.00 80.62 104 TYR A C 1
ATOM 832 O O . TYR A 1 104 ? 1.332 -6.568 6.741 1.00 80.62 104 TYR A O 1
ATOM 840 N N . THR A 1 105 ? 2.645 -4.814 6.165 1.00 80.50 105 THR A N 1
ATOM 841 C CA . THR A 1 105 ? 1.746 -3.744 6.621 1.00 80.50 105 THR A CA 1
ATOM 842 C C . THR A 1 105 ? 1.449 -2.847 5.431 1.00 80.50 105 THR A C 1
ATOM 844 O O . THR A 1 105 ? 2.364 -2.515 4.680 1.00 80.50 105 THR A O 1
ATOM 847 N N . VAL A 1 106 ? 0.182 -2.492 5.213 1.00 84.25 106 VAL A N 1
ATOM 848 C CA . VAL A 1 106 ? -0.221 -1.663 4.070 1.00 84.25 106 VAL A CA 1
ATOM 849 C C . VAL A 1 106 ? -0.933 -0.411 4.543 1.00 84.25 106 VAL A C 1
ATOM 851 O O . VAL A 1 106 ? -1.889 -0.500 5.308 1.00 84.25 106 VAL A O 1
ATOM 854 N N . TYR A 1 107 ? -0.488 0.732 4.037 1.00 85.44 107 TYR A N 1
ATOM 855 C CA . TYR A 1 107 ? -1.081 2.042 4.261 1.00 85.44 107 TYR A CA 1
ATOM 856 C C . TYR A 1 107 ? -1.670 2.574 2.958 1.00 85.44 107 TYR A C 1
ATOM 858 O O . TYR A 1 107 ? -1.200 2.239 1.870 1.00 85.44 107 TYR A O 1
ATOM 866 N N . ALA A 1 108 ? -2.684 3.424 3.077 1.00 84.06 108 ALA A N 1
ATOM 867 C CA . ALA A 1 108 ? -3.306 4.112 1.957 1.00 84.06 108 ALA A CA 1
ATOM 868 C C . ALA A 1 108 ? -3.306 5.623 2.208 1.00 84.06 108 ALA A C 1
ATOM 870 O O . ALA A 1 108 ? -3.421 6.065 3.354 1.00 84.06 108 ALA A O 1
ATOM 871 N N . SER A 1 109 ? -3.207 6.416 1.142 1.00 83.56 109 SER A N 1
ATOM 872 C CA . SER A 1 109 ? -3.344 7.869 1.217 1.00 83.56 109 SER A CA 1
ATOM 873 C C . SER A 1 109 ? -4.695 8.267 1.835 1.00 83.56 109 SER A C 1
ATOM 875 O O . SER A 1 109 ? -5.685 7.550 1.648 1.00 83.56 109 SER A O 1
ATOM 877 N N . PRO A 1 110 ? -4.781 9.413 2.535 1.00 85.38 110 PRO A N 1
ATOM 878 C CA . PRO A 1 110 ? -6.020 9.856 3.172 1.00 85.38 110 PRO A CA 1
ATOM 879 C C . PRO A 1 110 ? -7.217 9.847 2.213 1.00 85.38 110 PRO A C 1
ATOM 881 O O . PRO A 1 110 ? -7.105 10.295 1.073 1.00 85.38 110 PRO A O 1
ATOM 884 N N . GLY A 1 111 ? -8.362 9.334 2.667 1.00 83.44 111 GLY A N 1
ATOM 885 C CA . GLY A 1 111 ? -9.586 9.257 1.868 1.00 83.44 111 GLY A CA 1
ATOM 886 C C . GLY A 1 111 ? -9.644 8.083 0.887 1.00 83.44 111 GLY A C 1
ATOM 887 O O . GLY A 1 111 ? -10.735 7.747 0.431 1.00 83.44 111 GLY A O 1
ATOM 888 N N . ALA A 1 112 ? -8.521 7.424 0.571 1.00 87.62 112 ALA A N 1
ATOM 889 C CA . ALA A 1 112 ? -8.508 6.326 -0.396 1.00 87.62 112 ALA A CA 1
ATOM 890 C C . ALA A 1 112 ? -9.270 5.098 0.120 1.00 87.62 112 ALA A C 1
ATOM 892 O O . ALA A 1 112 ? -10.042 4.496 -0.622 1.00 87.62 112 ALA A O 1
ATOM 893 N N . ALA A 1 113 ? -9.104 4.750 1.400 1.00 87.56 113 ALA A N 1
ATOM 894 C CA . ALA A 1 113 ? -9.818 3.633 2.012 1.00 87.56 113 ALA A CA 1
ATOM 895 C C . ALA A 1 113 ? -11.322 3.924 2.144 1.00 87.56 113 ALA A C 1
ATOM 897 O O . ALA A 1 113 ? -12.149 3.062 1.856 1.00 87.56 113 ALA A O 1
ATOM 898 N N . GLU A 1 114 ? -11.688 5.149 2.531 1.00 90.06 114 GLU A N 1
ATOM 899 C CA . GLU A 1 114 ? -13.080 5.605 2.609 1.00 90.06 114 GLU A CA 1
ATOM 900 C C . GLU A 1 114 ? -13.755 5.562 1.233 1.00 90.06 114 GLU A C 1
ATOM 902 O O . GLU A 1 114 ? -14.847 5.010 1.094 1.00 90.06 114 GLU A O 1
ATOM 907 N N . ALA A 1 115 ? -13.089 6.105 0.212 1.00 89.75 115 ALA A N 1
ATOM 908 C CA . ALA A 1 115 ? -13.586 6.109 -1.157 1.00 89.75 115 ALA A CA 1
ATOM 909 C C . ALA A 1 115 ? -13.706 4.690 -1.721 1.00 89.75 115 ALA A C 1
ATOM 911 O O . ALA A 1 115 ? -14.711 4.374 -2.363 1.00 89.75 115 ALA A O 1
ATOM 912 N N . TYR A 1 116 ? -12.739 3.814 -1.430 1.00 93.50 116 TYR A N 1
ATOM 913 C CA . TYR A 1 116 ? -12.814 2.412 -1.821 1.00 93.50 116 TYR A CA 1
ATOM 914 C C . TYR A 1 116 ? -13.988 1.706 -1.139 1.00 93.50 116 TYR A C 1
ATOM 916 O O . TYR A 1 116 ? -14.764 1.037 -1.814 1.00 93.50 116 TYR A O 1
ATOM 924 N N . ARG A 1 117 ? -14.192 1.891 0.172 1.00 93.12 117 ARG A N 1
ATOM 925 C CA . ARG A 1 117 ? -15.362 1.325 0.865 1.00 93.12 117 ARG A CA 1
ATOM 926 C C . ARG A 1 117 ? -16.673 1.817 0.256 1.00 93.12 117 ARG A C 1
ATOM 928 O O . ARG A 1 117 ? -17.598 1.030 0.106 1.00 93.12 117 ARG A O 1
ATOM 935 N N . ALA A 1 118 ? -16.760 3.088 -0.131 1.00 94.56 118 ALA A N 1
ATOM 936 C CA . ALA A 1 118 ? -17.967 3.640 -0.741 1.00 94.56 118 ALA A CA 1
ATOM 937 C C . ALA A 1 118 ? -18.221 3.092 -2.160 1.00 94.56 118 ALA A C 1
ATOM 939 O O . ALA A 1 118 ? -19.337 2.672 -2.475 1.00 94.56 118 ALA A O 1
ATOM 940 N N . THR A 1 119 ? -17.187 3.067 -3.003 1.00 94.88 119 THR A N 1
ATOM 941 C CA . THR A 1 119 ? -17.325 2.911 -4.466 1.00 94.88 119 THR A CA 1
ATOM 942 C C . THR A 1 119 ? -16.798 1.589 -5.023 1.00 94.88 119 THR A C 1
ATOM 944 O O . THR A 1 119 ? -17.064 1.257 -6.175 1.00 94.88 119 THR A O 1
ATOM 947 N N . GLY A 1 120 ? -16.030 0.839 -4.234 1.00 93.75 120 GLY A N 1
ATOM 948 C CA . GLY A 1 120 ? -15.274 -0.331 -4.680 1.00 93.75 120 GLY A CA 1
ATOM 949 C C . GLY A 1 120 ? -14.045 0.002 -5.533 1.00 93.75 120 GLY A C 1
ATOM 950 O O . GLY A 1 120 ? -13.473 -0.906 -6.131 1.00 93.75 120 GLY A O 1
ATOM 951 N N . LYS A 1 121 ? -13.646 1.279 -5.636 1.00 94.56 121 LYS A N 1
ATOM 952 C CA . LYS A 1 121 ? -12.519 1.728 -6.465 1.00 94.56 121 LYS A CA 1
ATOM 953 C C . LYS A 1 121 ? -11.616 2.697 -5.710 1.00 94.56 121 LYS A C 1
ATOM 955 O O . LYS A 1 121 ? -12.084 3.510 -4.915 1.00 94.56 121 LYS A O 1
ATOM 960 N N . PHE A 1 122 ? -10.318 2.635 -5.992 1.00 94.31 122 PHE A N 1
ATOM 961 C CA . PHE A 1 122 ? -9.375 3.645 -5.521 1.00 94.31 122 PHE A CA 1
ATOM 962 C C . PHE A 1 122 ? -9.456 4.890 -6.418 1.00 94.31 122 PHE A C 1
ATOM 964 O O . PHE A 1 122 ? -9.391 4.744 -7.641 1.00 94.31 122 PHE A O 1
ATOM 971 N N . PRO A 1 123 ? -9.588 6.103 -5.851 1.00 94.25 123 PRO A N 1
ATOM 972 C CA . PRO A 1 123 ? -9.494 7.345 -6.618 1.00 94.25 123 PRO A CA 1
ATOM 973 C C . PRO A 1 123 ? -8.148 7.494 -7.339 1.00 94.25 123 PRO A C 1
ATOM 975 O O . PRO A 1 123 ? -7.122 7.041 -6.825 1.00 94.25 123 PRO A O 1
ATOM 978 N N . ASP A 1 124 ? -8.128 8.196 -8.473 1.00 94.75 124 ASP A N 1
ATOM 979 C CA . ASP A 1 124 ? -6.875 8.610 -9.117 1.00 94.75 124 ASP A CA 1
ATOM 980 C C . ASP A 1 124 ? -5.990 9.403 -8.148 1.00 94.75 124 ASP A C 1
ATOM 982 O O . ASP A 1 124 ? -6.472 10.215 -7.358 1.00 94.75 124 ASP A O 1
ATOM 986 N N . GLY A 1 125 ? -4.685 9.143 -8.197 1.00 86.56 125 GLY A N 1
ATOM 987 C CA . GLY A 1 125 ? -3.707 9.697 -7.265 1.00 86.56 125 GLY A CA 1
ATOM 988 C C . GLY A 1 125 ? -3.648 8.990 -5.909 1.00 86.56 125 GLY A C 1
ATOM 989 O O . GLY A 1 125 ? -2.811 9.357 -5.087 1.00 86.56 125 GLY A O 1
ATOM 990 N N . SER A 1 126 ? -4.481 7.970 -5.659 1.00 92.56 126 SER A N 1
ATOM 991 C CA . SER A 1 126 ? -4.365 7.162 -4.439 1.00 92.56 126 SER A CA 1
ATOM 992 C C . SER A 1 126 ? -2.992 6.512 -4.356 1.00 92.56 126 SER A C 1
ATOM 994 O O . SER A 1 126 ? -2.551 5.872 -5.309 1.00 92.56 126 SER A O 1
ATOM 996 N N . VAL A 1 127 ? -2.345 6.628 -3.201 1.00 90.75 127 VAL A N 1
ATOM 997 C CA . VAL A 1 127 ? -1.050 5.997 -2.936 1.00 90.75 127 VAL A CA 1
ATOM 998 C C . VAL A 1 127 ? -1.257 4.856 -1.958 1.00 90.75 127 VAL A C 1
ATOM 1000 O O . VAL A 1 127 ? -1.824 5.069 -0.887 1.00 90.75 127 VAL A O 1
ATOM 1003 N N . LEU A 1 128 ? -0.781 3.660 -2.299 1.00 89.62 128 LEU A N 1
ATOM 1004 C CA . LEU A 1 128 ? -0.697 2.536 -1.373 1.00 89.62 128 LEU A CA 1
ATOM 1005 C C . LEU A 1 128 ? 0.771 2.210 -1.109 1.00 89.62 128 LEU A C 1
ATOM 1007 O O . LEU A 1 128 ? 1.550 2.031 -2.046 1.00 89.62 128 LEU A O 1
ATOM 1011 N N . VAL A 1 129 ? 1.132 2.103 0.166 1.00 90.94 129 VAL A N 1
ATOM 1012 C CA . VAL A 1 129 ? 2.481 1.750 0.617 1.00 90.94 129 VAL A CA 1
ATOM 1013 C C . VAL A 1 129 ? 2.404 0.417 1.337 1.00 90.94 129 VAL A C 1
ATOM 1015 O O . VAL A 1 129 ? 1.760 0.309 2.373 1.00 90.94 129 VAL A O 1
ATOM 1018 N N . LYS A 1 130 ? 3.061 -0.607 0.797 1.00 90.81 130 LYS A N 1
ATOM 1019 C CA . LYS A 1 130 ? 3.193 -1.928 1.409 1.00 90.81 130 LYS A CA 1
ATOM 1020 C C . LYS A 1 130 ? 4.600 -2.095 1.959 1.00 90.81 130 LYS A C 1
ATOM 1022 O O . LYS A 1 130 ? 5.551 -2.304 1.209 1.00 90.81 130 LYS A O 1
ATOM 1027 N N . GLU A 1 131 ? 4.726 -2.060 3.274 1.00 88.94 131 GLU A N 1
ATOM 1028 C CA . GLU A 1 131 ? 5.956 -2.424 3.962 1.00 88.94 131 GLU A CA 1
ATOM 1029 C C . GLU A 1 131 ? 6.103 -3.938 3.996 1.00 88.94 131 GLU A C 1
ATOM 1031 O O . GLU A 1 131 ? 5.161 -4.667 4.309 1.00 88.94 131 GLU A O 1
ATOM 1036 N N . VAL A 1 132 ? 7.303 -4.413 3.683 1.00 87.00 132 VAL A N 1
ATOM 1037 C CA . VAL A 1 132 ? 7.672 -5.822 3.781 1.00 87.00 132 VAL A CA 1
ATOM 1038 C C . VAL A 1 132 ? 8.725 -5.948 4.860 1.00 87.00 132 VAL A C 1
ATOM 1040 O O . VAL A 1 132 ? 9.786 -5.335 4.779 1.00 87.00 132 VAL A O 1
ATOM 1043 N N . GLN A 1 133 ? 8.443 -6.766 5.859 1.00 85.75 133 GLN A N 1
ATOM 1044 C CA . GLN A 1 133 ? 9.296 -6.970 7.023 1.00 85.75 133 GLN A CA 1
ATOM 1045 C C . GLN A 1 133 ? 9.628 -8.456 7.146 1.00 85.75 133 GLN A C 1
ATOM 1047 O O . GLN A 1 133 ? 8.814 -9.296 6.770 1.00 85.75 133 GLN A O 1
ATOM 1052 N N . THR A 1 134 ? 10.809 -8.810 7.649 1.00 85.00 134 THR A N 1
ATOM 1053 C CA . THR A 1 134 ? 11.076 -10.168 8.138 1.00 85.00 134 THR A CA 1
ATOM 1054 C C . THR A 1 134 ? 10.358 -10.395 9.455 1.00 85.00 134 THR A C 1
ATOM 1056 O O . THR A 1 134 ? 10.020 -9.450 10.167 1.00 85.00 134 THR A O 1
ATOM 1059 N N . THR A 1 135 ? 10.112 -11.660 9.772 1.00 80.75 135 THR A N 1
ATOM 1060 C CA . THR A 1 135 ? 9.567 -12.064 11.063 1.00 80.75 135 THR A CA 1
ATOM 1061 C C . THR A 1 135 ? 10.419 -13.144 11.696 1.00 80.75 135 THR A C 1
ATOM 1063 O O . THR A 1 135 ? 10.842 -14.081 11.011 1.00 80.75 135 THR A O 1
ATOM 1066 N N . SER A 1 136 ? 10.554 -13.056 13.010 1.00 77.62 136 SER A N 1
ATOM 1067 C CA . SER A 1 136 ? 11.118 -14.095 13.861 1.00 77.62 136 SER A CA 1
ATOM 1068 C C . SER A 1 136 ? 9.987 -14.859 14.538 1.00 77.62 136 SER A C 1
ATOM 1070 O O . SER A 1 136 ? 9.014 -14.264 15.001 1.00 77.62 136 SER A O 1
ATOM 1072 N N . THR A 1 137 ? 10.100 -16.185 14.571 1.00 80.12 137 THR A N 1
ATOM 1073 C CA . THR A 1 137 ? 9.078 -17.078 15.128 1.00 80.12 137 THR A CA 1
ATOM 1074 C C . THR A 1 137 ? 9.674 -17.864 16.284 1.00 80.12 137 THR A C 1
ATOM 1076 O O . THR A 1 137 ? 10.738 -18.458 16.130 1.00 80.12 137 THR A O 1
ATOM 1079 N N . ALA A 1 138 ? 8.981 -17.879 17.419 1.00 75.62 138 ALA A N 1
ATOM 1080 C CA . ALA A 1 138 ? 9.385 -18.606 18.613 1.00 75.62 138 ALA A CA 1
ATOM 1081 C C . ALA A 1 138 ? 8.184 -19.314 19.249 1.00 75.62 138 ALA A C 1
ATOM 1083 O O . ALA A 1 138 ? 7.043 -18.865 19.127 1.00 75.62 138 ALA A O 1
ATOM 1084 N N . VAL A 1 139 ? 8.450 -20.420 19.943 1.00 84.06 139 VAL A N 1
ATOM 1085 C CA . VAL A 1 139 ? 7.461 -21.072 20.805 1.00 84.06 139 VAL A CA 1
ATOM 1086 C C . VAL A 1 139 ? 7.439 -20.326 22.137 1.00 84.06 139 VAL A C 1
ATOM 1088 O O . VAL A 1 139 ? 8.476 -20.156 22.773 1.00 84.06 139 VAL A O 1
ATOM 1091 N N . MET A 1 140 ? 6.263 -19.855 22.535 1.00 73.19 140 MET A N 1
ATOM 1092 C CA . MET A 1 140 ? 6.007 -19.166 23.797 1.00 73.19 140 MET A CA 1
ATOM 1093 C C . MET A 1 140 ? 4.922 -19.909 24.583 1.00 73.19 140 MET A C 1
ATOM 1095 O O . MET A 1 140 ? 4.251 -20.794 24.053 1.00 73.19 140 MET A O 1
ATOM 1099 N N . THR A 1 141 ? 4.708 -19.531 25.844 1.00 69.81 141 THR A N 1
ATOM 1100 C CA . THR A 1 141 ? 3.657 -20.123 26.695 1.00 69.81 141 THR A CA 1
ATOM 1101 C C . THR A 1 141 ? 2.247 -19.929 26.129 1.00 69.81 141 THR A C 1
ATOM 1103 O O . THR A 1 141 ? 1.356 -20.721 26.410 1.00 69.81 141 THR A O 1
ATOM 1106 N N . THR A 1 142 ? 2.046 -18.914 25.288 1.00 77.44 142 THR A N 1
ATOM 1107 C CA . THR A 1 142 ? 0.793 -18.633 24.571 1.00 77.44 142 THR A CA 1
ATOM 1108 C C . THR A 1 142 ? 0.696 -19.320 23.202 1.00 77.44 142 THR A C 1
ATOM 1110 O O . THR A 1 142 ? -0.266 -19.092 22.471 1.00 77.44 142 THR A O 1
ATOM 1113 N N . GLY A 1 143 ? 1.674 -20.156 22.838 1.00 77.62 143 GLY A N 1
ATOM 1114 C CA . GLY A 1 143 ? 1.751 -20.858 21.556 1.00 77.62 143 GLY A CA 1
ATOM 1115 C C . GLY A 1 143 ? 2.896 -20.375 20.662 1.00 77.62 143 GLY A C 1
ATOM 1116 O O . GLY A 1 143 ? 3.819 -19.688 21.097 1.00 77.62 143 GLY A O 1
ATOM 1117 N N . THR A 1 144 ? 2.860 -20.758 19.383 1.00 79.88 144 THR A N 1
ATOM 1118 C CA . THR A 1 144 ? 3.863 -20.309 18.403 1.00 79.88 144 THR A CA 1
ATOM 1119 C C . THR A 1 144 ? 3.565 -18.876 17.982 1.00 79.88 144 THR A C 1
ATOM 1121 O O . THR A 1 144 ? 2.560 -18.607 17.326 1.00 79.88 144 THR A O 1
ATOM 1124 N N . VAL A 1 145 ? 4.459 -17.956 18.331 1.00 75.88 145 VAL A N 1
ATOM 1125 C CA . VAL A 1 145 ? 4.307 -16.523 18.075 1.00 75.88 145 VAL A CA 1
ATOM 1126 C C . VAL A 1 145 ? 5.320 -16.082 17.029 1.00 75.88 145 VAL A C 1
ATOM 1128 O O . VAL A 1 145 ? 6.499 -16.422 17.101 1.00 75.88 145 VAL A O 1
ATOM 1131 N N . SER A 1 146 ? 4.864 -15.296 16.052 1.00 75.25 146 SER A N 1
ATOM 1132 C CA . SER A 1 146 ? 5.737 -14.591 15.110 1.00 75.25 146 SER A CA 1
ATOM 1133 C C . SER A 1 146 ? 5.675 -13.093 15.369 1.00 75.25 146 SER A C 1
ATOM 1135 O O . SER A 1 146 ? 4.584 -12.534 15.451 1.00 75.25 146 SER A O 1
ATOM 1137 N N . HIS A 1 147 ? 6.830 -12.444 15.462 1.00 72.12 147 HIS A N 1
ATOM 1138 C CA . HIS A 1 147 ? 6.946 -10.995 15.597 1.00 72.12 147 HIS A CA 1
ATOM 1139 C C . HIS A 1 147 ? 7.786 -10.422 14.460 1.00 72.12 147 HIS A C 1
ATOM 1141 O O . HIS A 1 147 ? 8.584 -11.123 13.836 1.00 72.12 147 HIS A O 1
ATOM 1147 N N . VAL A 1 148 ? 7.567 -9.143 14.168 1.00 76.88 148 VAL A N 1
ATOM 1148 C CA . VAL A 1 148 ? 8.381 -8.381 13.220 1.00 76.88 148 VAL A CA 1
ATOM 1149 C C . VAL A 1 148 ? 9.826 -8.336 13.712 1.00 76.88 148 VAL A C 1
ATOM 1151 O O . VAL A 1 148 ? 10.069 -8.089 14.886 1.00 76.88 148 VAL A O 1
ATOM 1154 N N . ASP A 1 149 ? 10.759 -8.549 12.791 1.00 80.81 149 ASP A N 1
ATOM 1155 C CA . ASP A 1 149 ? 12.200 -8.496 13.031 1.00 80.81 149 ASP A CA 1
ATOM 1156 C C . ASP A 1 149 ? 12.812 -7.251 12.366 1.00 80.81 149 ASP A C 1
ATOM 1158 O O . ASP A 1 149 ? 13.159 -6.286 13.043 1.00 80.81 149 ASP A O 1
ATOM 1162 N N . ARG A 1 150 ? 12.871 -7.212 11.026 1.00 85.75 150 ARG A N 1
ATOM 1163 C CA . ARG A 1 150 ? 13.519 -6.118 10.288 1.00 85.75 150 ARG A CA 1
ATOM 1164 C C . ARG A 1 150 ? 12.735 -5.697 9.049 1.00 85.75 150 ARG A C 1
ATOM 1166 O O . ARG A 1 150 ? 12.247 -6.536 8.295 1.00 85.75 150 ARG A O 1
ATOM 1173 N N . LEU A 1 151 ? 12.692 -4.395 8.767 1.00 85.25 151 LEU A N 1
ATOM 1174 C CA . LEU A 1 151 ? 12.180 -3.876 7.496 1.00 85.25 151 LEU A CA 1
ATOM 1175 C C . LEU A 1 151 ? 13.080 -4.318 6.331 1.00 85.25 151 LEU A C 1
ATOM 1177 O O . LEU A 1 151 ? 14.292 -4.125 6.357 1.00 85.25 151 LEU A O 1
ATOM 1181 N N . LYS A 1 152 ? 12.488 -4.908 5.292 1.00 89.94 152 LYS A N 1
ATOM 1182 C CA . LYS A 1 152 ? 13.176 -5.231 4.032 1.00 89.94 152 LYS A CA 1
ATOM 1183 C C . LYS A 1 152 ? 13.054 -4.111 3.015 1.00 89.94 152 LYS A C 1
ATOM 1185 O O . LYS A 1 152 ? 14.012 -3.834 2.304 1.00 89.94 152 LYS A O 1
ATOM 1190 N N . GLY A 1 153 ? 11.895 -3.473 2.963 1.00 87.56 153 GLY A N 1
ATOM 1191 C CA . GLY A 1 153 ? 11.648 -2.377 2.046 1.00 87.56 153 GLY A CA 1
ATOM 1192 C C . GLY A 1 153 ? 10.170 -2.071 1.915 1.00 87.56 153 GLY A C 1
ATOM 1193 O O . GLY A 1 153 ? 9.327 -2.644 2.616 1.00 87.56 153 GLY A O 1
ATOM 1194 N N . ARG A 1 154 ? 9.871 -1.141 1.015 1.00 91.44 154 ARG A N 1
ATOM 1195 C CA . ARG A 1 154 ? 8.527 -0.636 0.765 1.00 91.44 154 ARG A CA 1
ATOM 1196 C C . ARG A 1 154 ? 8.198 -0.765 -0.704 1.00 91.44 154 ARG A C 1
ATOM 1198 O O . ARG A 1 154 ? 8.960 -0.337 -1.565 1.00 91.44 154 ARG A O 1
ATOM 1205 N N . PHE A 1 155 ? 7.029 -1.318 -0.971 1.00 92.00 155 PHE A N 1
ATOM 1206 C CA . PHE A 1 155 ? 6.430 -1.308 -2.287 1.00 92.00 155 PHE A CA 1
ATOM 1207 C C . PHE A 1 155 ? 5.393 -0.192 -2.348 1.00 92.00 155 PHE A C 1
ATOM 1209 O O . PHE A 1 155 ? 4.419 -0.212 -1.596 1.00 92.00 155 PHE A O 1
ATOM 1216 N N . ILE A 1 156 ? 5.619 0.789 -3.209 1.00 90.31 156 ILE A N 1
ATOM 1217 C CA . ILE A 1 156 ? 4.753 1.947 -3.395 1.00 90.31 156 ILE A CA 1
ATOM 1218 C C . ILE A 1 156 ? 4.007 1.776 -4.711 1.00 90.31 156 ILE A C 1
ATOM 1220 O O . ILE A 1 156 ? 4.607 1.490 -5.749 1.00 90.31 156 ILE A O 1
ATOM 1224 N N . THR A 1 157 ? 2.695 1.978 -4.659 1.00 92.56 157 THR A N 1
ATOM 1225 C CA . THR A 1 157 ? 1.835 1.994 -5.842 1.00 92.56 157 THR A CA 1
ATOM 1226 C C . THR A 1 157 ? 0.989 3.253 -5.873 1.00 92.56 157 THR A C 1
ATOM 1228 O O . THR A 1 157 ? 0.527 3.710 -4.828 1.00 92.56 157 THR A O 1
ATOM 1231 N N . VAL A 1 158 ? 0.810 3.831 -7.061 1.00 93.44 158 VAL A N 1
ATOM 1232 C CA . VAL A 1 158 ? 0.069 5.088 -7.254 1.00 93.44 158 VAL A CA 1
ATOM 1233 C C . VAL A 1 158 ? -0.989 4.898 -8.328 1.00 93.44 158 VAL A C 1
ATOM 1235 O O . VAL A 1 158 ? -0.646 4.507 -9.440 1.00 93.44 158 VAL A O 1
ATOM 1238 N N . LYS A 1 159 ? -2.260 5.168 -8.019 1.00 96.25 159 LYS A N 1
ATOM 1239 C CA . LYS A 1 159 ? -3.355 5.041 -8.983 1.00 96.25 159 LYS A CA 1
ATOM 1240 C C . LYS A 1 159 ? -3.234 6.116 -10.059 1.00 96.25 159 LYS A C 1
ATOM 1242 O O . LYS A 1 159 ? -3.198 7.304 -9.748 1.00 96.25 159 LYS A O 1
ATOM 1247 N N . ASP A 1 160 ? -3.226 5.695 -11.314 1.00 90.81 160 ASP A N 1
ATOM 1248 C CA . ASP A 1 160 ? -3.191 6.564 -12.490 1.00 90.81 160 ASP A CA 1
ATOM 1249 C C . ASP A 1 160 ? -4.067 5.961 -13.594 1.00 90.81 160 ASP A C 1
ATOM 1251 O O . ASP A 1 160 ? -3.569 5.388 -14.564 1.00 90.81 160 ASP A O 1
ATOM 1255 N N . SER A 1 161 ? -5.393 6.059 -13.454 1.00 92.06 161 SER A N 1
ATOM 1256 C CA . SER A 1 161 ? -6.331 5.489 -14.437 1.00 92.06 161 SER A CA 1
ATOM 1257 C C . SER A 1 161 ? -6.204 6.127 -15.822 1.00 92.06 161 SER A C 1
ATOM 1259 O O . SER A 1 161 ? -6.659 5.546 -16.804 1.00 92.06 161 SER A O 1
ATOM 1261 N N . LYS A 1 162 ? -5.594 7.314 -15.910 1.00 89.75 162 LYS A N 1
ATOM 1262 C CA . LYS A 1 162 ? -5.408 8.071 -17.154 1.00 89.75 162 LYS A CA 1
ATOM 1263 C C . LYS A 1 162 ? -4.160 7.655 -17.925 1.00 89.75 162 LYS A C 1
ATOM 1265 O O . LYS A 1 162 ? -3.983 8.119 -19.046 1.00 89.75 162 LYS A O 1
ATOM 1270 N N . ASN A 1 163 ? -3.315 6.802 -17.341 1.00 84.69 163 ASN A N 1
ATOM 1271 C CA . ASN A 1 163 ? -2.041 6.388 -17.920 1.00 84.69 163 ASN A CA 1
ATOM 1272 C C . ASN A 1 163 ? -1.195 7.594 -18.361 1.00 84.69 163 ASN A C 1
ATOM 1274 O O . ASN A 1 163 ? -0.706 7.664 -19.487 1.00 84.69 163 ASN A O 1
ATOM 1278 N N . SER A 1 164 ? -1.053 8.568 -17.464 1.00 85.50 164 SER A N 1
ATOM 1279 C CA . SER A 1 164 ? -0.400 9.852 -17.741 1.00 85.50 164 SER A CA 1
ATOM 1280 C C . SER A 1 164 ? 1.119 9.764 -17.967 1.00 85.50 164 SER A C 1
ATOM 1282 O O . SER A 1 164 ? 1.744 10.771 -18.292 1.00 85.50 164 SER A O 1
ATOM 1284 N N . HIS A 1 165 ? 1.712 8.569 -17.850 1.00 86.50 165 HIS A N 1
ATOM 1285 C CA . HIS A 1 165 ? 3.150 8.314 -17.987 1.00 86.50 165 HIS A CA 1
ATOM 1286 C C . HIS A 1 165 ? 3.446 7.176 -18.989 1.00 86.50 165 HIS A C 1
ATOM 1288 O O . HIS A 1 165 ? 4.031 6.161 -18.603 1.00 86.50 165 HIS A O 1
ATOM 1294 N N . PRO A 1 166 ? 3.052 7.304 -20.270 1.00 83.75 166 PRO A N 1
ATOM 1295 C CA . PRO A 1 166 ? 3.119 6.207 -21.243 1.00 83.75 166 PRO A CA 1
ATOM 1296 C C . PRO A 1 166 ? 4.546 5.710 -21.527 1.00 83.75 166 PRO A C 1
ATOM 1298 O O . PRO A 1 166 ? 4.736 4.518 -21.767 1.00 83.75 166 PRO A O 1
ATOM 1301 N N . ASP A 1 167 ? 5.547 6.590 -21.436 1.00 86.50 167 ASP A N 1
ATOM 1302 C CA . ASP A 1 167 ? 6.955 6.258 -21.701 1.00 86.50 167 ASP A CA 1
ATOM 1303 C C . ASP A 1 167 ? 7.702 5.747 -20.458 1.00 86.50 167 ASP A C 1
ATOM 1305 O O . ASP A 1 167 ? 8.876 5.369 -20.527 1.00 86.50 167 ASP A O 1
ATOM 1309 N N . ASN A 1 168 ? 7.045 5.731 -19.294 1.00 86.81 168 ASN A N 1
ATOM 1310 C CA . ASN A 1 168 ? 7.669 5.298 -18.056 1.00 86.81 168 ASN A CA 1
ATOM 1311 C C . ASN A 1 168 ? 7.433 3.805 -17.816 1.00 86.81 168 ASN A C 1
ATOM 1313 O O . ASN A 1 168 ? 6.317 3.362 -17.556 1.00 86.81 168 ASN A O 1
ATOM 1317 N N . LYS A 1 169 ? 8.514 3.023 -17.819 1.00 90.94 169 LYS A N 1
ATOM 1318 C CA . LYS A 1 169 ? 8.465 1.565 -17.625 1.00 90.94 169 LYS A CA 1
ATOM 1319 C C . LYS A 1 169 ? 7.940 1.130 -16.255 1.00 90.94 169 LYS A C 1
ATOM 1321 O O . LYS A 1 169 ? 7.535 -0.018 -16.100 1.00 90.94 169 LYS A O 1
ATOM 1326 N N . LEU A 1 170 ? 7.927 2.023 -15.268 1.00 90.69 170 LEU A N 1
ATOM 1327 C CA . LEU A 1 170 ? 7.352 1.757 -13.948 1.00 90.69 170 LEU A CA 1
ATOM 1328 C C . LEU A 1 170 ? 5.832 1.969 -13.899 1.00 90.69 170 LEU A C 1
ATOM 1330 O O . LEU A 1 170 ? 5.219 1.678 -12.876 1.00 90.69 170 LEU A O 1
ATOM 1334 N N . TRP A 1 171 ? 5.214 2.461 -14.976 1.00 92.38 171 TRP A N 1
ATOM 1335 C CA . TRP A 1 171 ? 3.771 2.648 -15.076 1.00 92.38 171 TRP A CA 1
ATOM 1336 C C . TRP A 1 171 ? 3.145 1.594 -15.982 1.00 92.38 171 TRP A C 1
ATOM 1338 O O . TRP A 1 171 ? 3.679 1.210 -17.023 1.00 92.38 171 TRP A O 1
ATOM 1348 N N . GLY A 1 172 ? 1.975 1.121 -15.571 1.00 90.44 172 GLY A N 1
ATOM 1349 C CA . GLY A 1 172 ? 1.193 0.178 -16.345 1.00 90.44 172 GLY A CA 1
ATOM 1350 C C . GLY A 1 172 ? -0.071 -0.258 -15.632 1.00 90.44 172 GLY A C 1
ATOM 1351 O O . GLY A 1 172 ? -0.165 -0.228 -14.405 1.00 90.44 172 GLY A O 1
ATOM 1352 N N . ASN A 1 173 ? -1.058 -0.676 -16.423 1.00 93.88 173 ASN A N 1
ATOM 1353 C CA . ASN A 1 173 ? -2.354 -1.149 -15.936 1.00 93.88 173 ASN A CA 1
ATOM 1354 C C . ASN A 1 173 ? -3.087 -0.147 -15.023 1.00 93.88 173 ASN A C 1
ATOM 1356 O O . ASN A 1 173 ? -3.827 -0.543 -14.125 1.00 93.88 173 ASN A O 1
ATOM 1360 N N . GLY A 1 174 ? -2.890 1.153 -15.254 1.00 94.00 174 GLY A N 1
ATOM 1361 C CA . GLY A 1 174 ? -3.524 2.214 -14.474 1.00 94.00 174 GLY A CA 1
ATOM 1362 C C . GLY A 1 174 ? -2.877 2.471 -13.109 1.00 94.00 174 GLY A C 1
ATOM 1363 O O . GLY A 1 174 ? -3.537 3.012 -12.218 1.00 94.00 174 GLY A O 1
ATOM 1364 N N . TRP A 1 175 ? -1.623 2.046 -12.928 1.00 96.00 175 TRP A N 1
ATOM 1365 C CA . TRP A 1 175 ? -0.857 2.198 -11.694 1.00 96.00 175 TRP A CA 1
ATOM 1366 C C . TRP A 1 175 ? 0.622 2.491 -11.984 1.00 96.00 175 TRP A C 1
ATOM 1368 O O . TRP A 1 175 ? 1.191 1.968 -12.942 1.00 96.00 175 TRP A O 1
ATOM 1378 N N . GLY A 1 176 ? 1.254 3.296 -11.134 1.00 92.31 176 GLY A N 1
ATOM 1379 C CA . GLY A 1 176 ? 2.709 3.350 -10.988 1.00 92.31 176 GLY A CA 1
ATOM 1380 C C . GLY A 1 176 ? 3.174 2.328 -9.952 1.00 92.31 176 GLY A C 1
ATOM 1381 O O . GLY A 1 176 ? 2.489 2.134 -8.948 1.00 92.31 176 GLY A O 1
ATOM 1382 N N . TRP A 1 177 ? 4.323 1.692 -10.181 1.00 92.88 177 TRP A N 1
ATOM 1383 C CA . TRP A 1 177 ? 4.835 0.571 -9.388 1.00 92.88 177 TRP A CA 1
ATOM 1384 C C . TRP A 1 177 ? 6.298 0.791 -9.026 1.00 92.88 177 TRP A C 1
ATOM 1386 O O . TRP A 1 177 ? 7.124 1.051 -9.899 1.00 92.88 177 TRP A O 1
ATOM 1396 N N . SER A 1 178 ? 6.643 0.687 -7.745 1.00 89.56 178 SER A N 1
ATOM 1397 C CA . SER A 1 178 ? 8.017 0.949 -7.326 1.00 89.56 178 SER A CA 1
ATOM 1398 C C . SER A 1 178 ? 8.383 0.261 -6.020 1.00 89.56 178 SER A C 1
ATOM 1400 O O . SER A 1 178 ? 7.631 0.298 -5.049 1.00 89.56 178 SER A O 1
ATOM 1402 N N . TRP A 1 179 ? 9.564 -0.349 -5.982 1.00 89.88 179 TRP A N 1
ATOM 1403 C CA . TRP A 1 179 ? 10.172 -0.896 -4.775 1.00 89.88 179 TRP A CA 1
ATOM 1404 C C . TRP A 1 179 ? 11.321 -0.017 -4.283 1.00 89.88 179 TRP A C 1
ATOM 1406 O O . TRP A 1 179 ? 12.159 0.426 -5.070 1.00 89.88 179 TRP A O 1
ATOM 1416 N N . PHE A 1 180 ? 11.390 0.175 -2.970 1.00 87.75 180 PHE A N 1
ATOM 1417 C CA . PHE A 1 180 ? 12.487 0.838 -2.277 1.00 87.75 180 PHE A CA 1
ATOM 1418 C C . PHE A 1 180 ? 13.031 -0.080 -1.191 1.00 87.75 180 PHE A C 1
ATOM 1420 O O . PHE A 1 180 ? 12.278 -0.551 -0.335 1.00 87.75 180 PHE A O 1
ATOM 1427 N N . ASP A 1 181 ? 14.339 -0.309 -1.204 1.00 85.94 181 ASP A N 1
ATOM 1428 C CA . ASP A 1 181 ? 15.010 -1.066 -0.153 1.00 85.94 181 ASP A CA 1
ATOM 1429 C C . ASP A 1 181 ? 15.001 -0.282 1.164 1.00 85.94 181 ASP A C 1
ATOM 1431 O O . ASP A 1 181 ? 15.022 0.950 1.174 1.00 85.94 181 ASP A O 1
ATOM 1435 N N . ALA A 1 182 ? 14.975 -0.988 2.298 1.00 87.69 182 ALA A N 1
ATOM 1436 C CA . ALA A 1 182 ? 14.938 -0.348 3.618 1.00 87.69 182 ALA A CA 1
ATOM 1437 C C . ALA A 1 182 ? 16.084 0.663 3.820 1.00 87.69 182 ALA A C 1
ATOM 1439 O O . ALA A 1 182 ? 15.874 1.737 4.392 1.00 87.69 182 ALA A O 1
ATOM 1440 N N . ASP A 1 183 ? 17.257 0.333 3.274 1.00 86.75 183 ASP A N 1
ATOM 1441 C CA . ASP A 1 183 ? 18.488 1.115 3.387 1.00 86.75 183 ASP A CA 1
ATOM 1442 C C . ASP A 1 183 ? 18.568 2.256 2.351 1.00 86.75 183 ASP A C 1
ATOM 1444 O O . ASP A 1 183 ? 19.408 3.146 2.472 1.00 86.75 183 ASP A O 1
ATOM 1448 N N . ASN A 1 184 ? 17.688 2.273 1.338 1.00 78.38 184 ASN A N 1
ATOM 1449 C CA . ASN A 1 184 ? 17.622 3.340 0.340 1.00 78.38 184 ASN A CA 1
ATOM 1450 C C . ASN A 1 184 ? 16.180 3.677 -0.041 1.00 78.38 184 ASN A C 1
ATOM 1452 O O . ASN A 1 184 ? 15.579 3.110 -0.951 1.00 78.38 184 ASN A O 1
ATOM 1456 N N . GLN A 1 185 ? 15.662 4.698 0.632 1.00 73.00 185 GLN A N 1
ATOM 1457 C CA . GLN A 1 185 ? 14.281 5.142 0.471 1.00 73.00 185 GLN A CA 1
ATOM 1458 C C . GLN A 1 185 ? 14.115 6.191 -0.634 1.00 73.00 185 GLN A C 1
ATOM 1460 O O . GLN A 1 185 ? 13.000 6.630 -0.883 1.00 73.00 185 GLN A O 1
ATOM 1465 N N . VAL A 1 186 ? 15.202 6.617 -1.288 1.00 73.81 186 VAL A N 1
ATOM 1466 C CA . VAL A 1 186 ? 15.181 7.731 -2.253 1.00 73.81 186 VAL A CA 1
ATOM 1467 C C . VAL A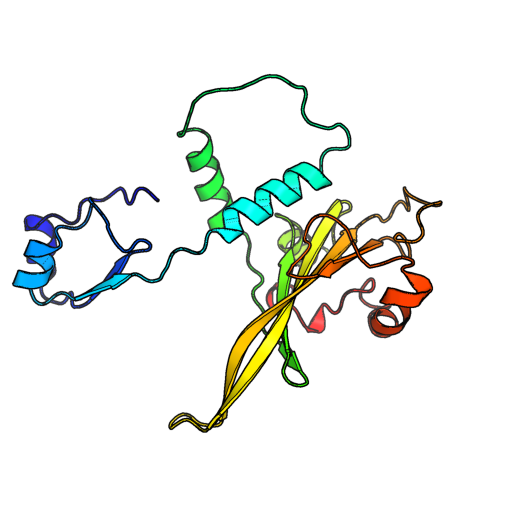 1 186 ? 15.236 7.263 -3.693 1.00 73.81 186 VAL A C 1
ATOM 1469 O O . VAL A 1 186 ? 14.650 7.899 -4.570 1.00 73.81 186 VAL A O 1
ATOM 1472 N N . LYS A 1 187 ? 15.908 6.144 -3.949 1.00 79.69 187 LYS A N 1
ATOM 1473 C CA . LYS A 1 187 ? 16.046 5.592 -5.289 1.00 79.69 187 LYS A CA 1
ATOM 1474 C C . LYS A 1 187 ? 15.433 4.204 -5.335 1.00 79.69 187 LYS A C 1
ATOM 1476 O O . LYS A 1 187 ? 15.828 3.328 -4.575 1.00 79.69 187 LYS A O 1
ATOM 1481 N N . THR A 1 188 ? 14.498 4.019 -6.258 1.00 85.06 188 THR A N 1
ATOM 1482 C CA . THR A 1 188 ? 13.917 2.704 -6.506 1.00 85.06 188 THR A CA 1
ATOM 1483 C C . THR A 1 188 ? 14.931 1.768 -7.154 1.00 85.06 188 THR A C 1
ATOM 1485 O O . THR A 1 188 ? 15.759 2.197 -7.965 1.00 85.06 188 THR A O 1
ATOM 1488 N N . THR A 1 189 ? 14.855 0.488 -6.802 1.00 87.25 189 THR A N 1
ATOM 1489 C CA . THR A 1 189 ? 15.576 -0.582 -7.501 1.00 87.25 189 THR A CA 1
ATOM 1490 C C . THR A 1 189 ? 14.719 -1.282 -8.559 1.00 87.25 189 THR A C 1
ATOM 1492 O O . THR A 1 189 ? 15.261 -2.056 -9.348 1.00 87.25 189 THR A O 1
ATOM 1495 N N . SER A 1 190 ? 13.423 -0.953 -8.651 1.00 87.19 190 SER A N 1
ATOM 1496 C CA . SER A 1 190 ? 12.559 -1.356 -9.764 1.00 87.19 190 SER A CA 1
ATOM 1497 C C . SER A 1 190 ? 12.991 -0.680 -11.061 1.00 87.19 190 SER A C 1
ATOM 1499 O O . SER A 1 190 ? 13.380 0.490 -11.075 1.00 87.19 190 SER A O 1
ATOM 1501 N N . LYS A 1 191 ? 12.893 -1.414 -12.168 1.00 89.81 191 LYS A N 1
ATOM 1502 C CA . LYS A 1 191 ? 13.260 -0.944 -13.507 1.00 89.81 191 LYS A CA 1
ATOM 1503 C C . LYS A 1 191 ? 12.098 -1.023 -14.486 1.00 89.81 191 LYS A C 1
ATOM 1505 O O . LYS A 1 191 ? 11.972 -0.140 -15.332 1.00 89.81 191 LYS A O 1
ATOM 1510 N N . ASP A 1 192 ? 11.265 -2.054 -14.383 1.00 88.12 192 ASP A N 1
ATOM 1511 C CA . ASP A 1 192 ? 10.143 -2.261 -15.296 1.00 88.12 192 ASP A CA 1
ATOM 1512 C C . ASP A 1 192 ? 9.012 -3.015 -14.593 1.00 88.12 192 ASP A C 1
ATOM 1514 O O . ASP A 1 192 ? 9.198 -4.114 -14.070 1.00 88.12 192 ASP A O 1
ATOM 1518 N N . PHE A 1 193 ? 7.806 -2.446 -14.595 1.00 90.19 193 PHE A N 1
ATOM 1519 C CA . PHE A 1 193 ? 6.663 -3.075 -13.941 1.00 90.19 193 PHE A CA 1
ATOM 1520 C C . PHE A 1 193 ? 6.332 -4.441 -14.564 1.00 90.19 193 PHE A C 1
ATOM 1522 O O . PHE A 1 193 ? 5.863 -5.332 -13.854 1.00 90.19 193 PHE A O 1
ATOM 1529 N N . ARG A 1 194 ? 6.569 -4.628 -15.871 1.00 92.00 194 ARG A N 1
ATOM 1530 C CA . ARG A 1 194 ? 6.232 -5.867 -16.588 1.00 92.00 194 ARG A CA 1
ATOM 1531 C C . ARG A 1 194 ? 7.065 -7.037 -16.089 1.00 92.00 194 ARG A C 1
ATOM 1533 O O . ARG A 1 194 ? 6.525 -8.129 -15.931 1.00 92.00 194 ARG A O 1
ATOM 1540 N N . THR A 1 195 ? 8.348 -6.804 -15.824 1.00 92.94 195 THR A N 1
ATOM 1541 C CA . THR A 1 195 ? 9.266 -7.839 -15.333 1.00 92.94 195 THR A CA 1
ATOM 1542 C C . THR A 1 195 ? 9.252 -7.944 -13.815 1.00 92.94 195 THR A C 1
ATOM 1544 O O . THR A 1 195 ? 9.315 -9.048 -13.283 1.00 92.94 195 THR A O 1
ATOM 1547 N N . ASP A 1 196 ? 9.120 -6.817 -13.114 1.00 86.62 196 ASP A N 1
ATOM 1548 C CA . ASP A 1 196 ? 9.381 -6.761 -11.674 1.00 86.62 196 ASP A CA 1
ATOM 1549 C C . ASP A 1 196 ? 8.107 -6.939 -10.833 1.00 86.62 196 ASP A C 1
ATOM 1551 O O . ASP A 1 196 ? 8.177 -7.372 -9.684 1.00 86.62 196 ASP A O 1
ATOM 1555 N N . CYS A 1 197 ? 6.933 -6.580 -11.370 1.00 88.25 197 CYS A N 1
ATOM 1556 C CA . CYS A 1 197 ? 5.693 -6.452 -10.590 1.00 88.25 197 CYS A CA 1
ATOM 1557 C C . CYS A 1 197 ? 4.530 -7.280 -11.154 1.00 88.25 197 CYS A C 1
ATOM 1559 O O . CYS A 1 197 ? 3.833 -7.969 -10.405 1.00 88.25 197 CYS A O 1
ATOM 1561 N N . LEU A 1 198 ? 4.316 -7.228 -12.472 1.00 90.81 198 LEU A N 1
ATOM 1562 C CA . LEU A 1 198 ? 3.099 -7.702 -13.132 1.00 90.81 198 LEU A CA 1
ATOM 1563 C C . LEU A 1 198 ? 2.787 -9.162 -12.809 1.00 90.81 198 LEU A C 1
ATOM 1565 O O . LEU A 1 198 ? 1.672 -9.453 -12.382 1.00 90.81 198 LEU A O 1
ATOM 1569 N N . GLY A 1 199 ? 3.762 -10.065 -12.937 1.00 88.94 199 GLY A N 1
ATOM 1570 C CA . GLY A 1 199 ? 3.552 -11.497 -12.694 1.00 88.94 199 GLY A CA 1
ATOM 1571 C C . GLY A 1 199 ? 2.967 -11.802 -11.309 1.00 88.94 199 GLY A C 1
ATOM 1572 O O . GLY A 1 199 ? 2.066 -12.629 -11.185 1.00 88.94 199 GLY A O 1
ATOM 1573 N N . CYS A 1 200 ? 3.392 -11.070 -10.275 1.00 87.12 200 CYS A N 1
ATOM 1574 C CA . CYS A 1 200 ? 2.876 -11.235 -8.913 1.00 87.12 200 CYS A CA 1
ATOM 1575 C C . 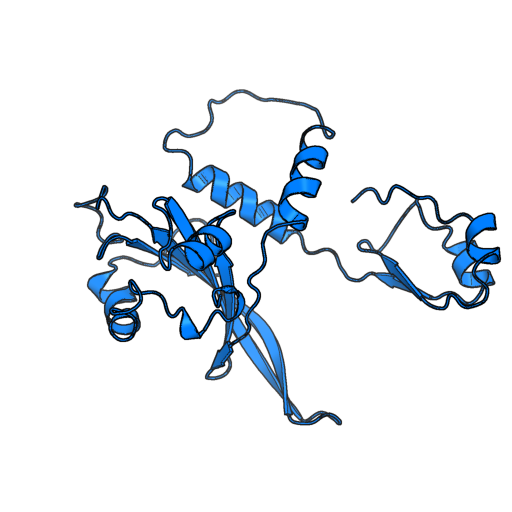CYS A 1 200 ? 1.471 -10.644 -8.714 1.00 87.12 200 CYS A C 1
ATOM 1577 O O . CYS A 1 200 ? 0.791 -10.998 -7.750 1.00 87.12 200 CYS A O 1
ATOM 1579 N N . HIS A 1 201 ? 1.038 -9.739 -9.591 1.00 92.69 201 HIS A N 1
ATOM 1580 C CA . HIS A 1 201 ? -0.230 -9.015 -9.492 1.00 92.69 201 HIS A CA 1
ATOM 1581 C C . HIS A 1 201 ? -1.303 -9.511 -10.474 1.00 92.69 201 HIS A C 1
ATOM 1583 O O . HIS A 1 201 ? -2.474 -9.183 -10.289 1.00 92.69 201 HIS A O 1
ATOM 1589 N N . VAL A 1 202 ? -0.956 -10.363 -11.448 1.00 94.00 202 VAL A N 1
ATOM 1590 C CA . VAL A 1 202 ? -1.922 -11.043 -12.335 1.00 94.00 202 VAL A CA 1
ATOM 1591 C C . VAL A 1 202 ? -3.077 -11.709 -11.569 1.00 94.00 202 VAL A C 1
ATOM 1593 O O . VAL A 1 202 ? -4.223 -11.494 -11.969 1.00 94.00 202 VAL A O 1
ATOM 1596 N N . PRO A 1 203 ? -2.859 -12.429 -10.446 1.00 93.88 203 PRO A N 1
ATOM 1597 C CA . PRO A 1 203 ? -3.967 -13.030 -9.696 1.00 93.88 203 PRO A CA 1
ATOM 1598 C C . PRO A 1 203 ? -4.949 -12.011 -9.097 1.00 93.88 203 PRO A C 1
ATOM 1600 O O . PRO A 1 203 ? -6.086 -12.360 -8.800 1.00 93.88 203 PRO A O 1
ATOM 1603 N N . ALA A 1 204 ? -4.531 -10.753 -8.929 1.00 93.44 204 ALA A N 1
ATOM 1604 C CA . ALA A 1 204 ? -5.356 -9.661 -8.418 1.00 93.44 204 ALA A CA 1
ATOM 1605 C C . ALA A 1 204 ? -5.963 -8.791 -9.535 1.00 93.44 204 ALA A C 1
ATOM 1607 O O . ALA A 1 204 ? -6.525 -7.734 -9.253 1.00 93.44 204 ALA A O 1
ATOM 1608 N N . LYS A 1 205 ? -5.866 -9.196 -10.811 1.00 94.88 205 LYS A N 1
ATOM 1609 C CA . LYS A 1 205 ? -6.362 -8.412 -11.957 1.00 94.88 205 LYS A CA 1
ATOM 1610 C C . LYS A 1 205 ? -7.833 -8.008 -11.818 1.00 94.88 205 LYS A C 1
ATOM 1612 O O . LYS A 1 205 ? -8.196 -6.889 -12.169 1.00 94.88 205 LYS A O 1
ATOM 1617 N N . THR A 1 206 ? -8.677 -8.897 -11.298 1.00 95.00 206 THR A N 1
ATOM 1618 C CA . THR A 1 206 ? -10.121 -8.654 -11.127 1.00 95.00 206 THR A CA 1
ATOM 1619 C C . THR A 1 206 ? -10.440 -7.630 -10.038 1.00 95.00 206 THR A C 1
ATOM 1621 O O . THR A 1 206 ? -11.529 -7.066 -10.033 1.00 95.00 206 THR A O 1
ATOM 1624 N N . THR A 1 207 ? -9.491 -7.347 -9.146 1.00 93.44 207 THR A N 1
ATOM 1625 C CA . THR A 1 207 ? -9.607 -6.367 -8.061 1.00 93.44 207 THR A CA 1
ATOM 1626 C C . THR A 1 207 ? -8.686 -5.174 -8.297 1.00 93.44 207 THR A C 1
ATOM 1628 O O . THR A 1 207 ? -8.027 -4.685 -7.380 1.00 93.44 207 THR A O 1
ATOM 1631 N N . ASP A 1 208 ? -8.616 -4.733 -9.556 1.00 94.75 208 ASP A N 1
ATOM 1632 C CA . ASP A 1 208 ? -7.803 -3.596 -9.996 1.00 94.75 208 ASP A CA 1
ATOM 1633 C C . ASP A 1 208 ? -6.318 -3.750 -9.628 1.00 94.75 208 ASP A C 1
ATOM 1635 O O . ASP A 1 208 ? -5.653 -2.803 -9.218 1.00 94.75 208 ASP A O 1
ATOM 1639 N N . TRP A 1 209 ? -5.803 -4.977 -9.765 1.00 95.44 209 TRP A N 1
ATOM 1640 C CA . TRP A 1 209 ? -4.407 -5.357 -9.513 1.00 95.44 209 TRP A CA 1
ATOM 1641 C C . TRP A 1 209 ? -3.969 -5.256 -8.052 1.00 95.44 209 TRP A C 1
ATOM 1643 O O . TRP A 1 209 ? -2.794 -5.451 -7.750 1.00 95.44 209 TRP A O 1
ATOM 1653 N N . ILE A 1 210 ? -4.891 -5.014 -7.122 1.00 94.38 210 ILE A N 1
ATOM 1654 C CA . ILE A 1 210 ? -4.609 -4.882 -5.695 1.00 94.38 210 ILE A CA 1
ATOM 1655 C C . ILE A 1 210 ? -5.248 -6.049 -4.935 1.00 94.38 210 ILE A C 1
ATOM 1657 O O . ILE A 1 210 ? -6.413 -6.376 -5.143 1.00 94.38 210 ILE A O 1
ATOM 1661 N N . TYR A 1 211 ? -4.509 -6.685 -4.020 1.00 91.56 211 TYR A N 1
ATOM 1662 C CA . TYR A 1 211 ? -4.997 -7.809 -3.202 1.00 91.56 211 TYR A CA 1
ATOM 1663 C C . TYR A 1 211 ? -5.927 -7.343 -2.069 1.00 91.56 211 TYR A C 1
ATOM 1665 O O . TYR A 1 211 ? -5.634 -7.519 -0.887 1.00 91.56 211 TYR A O 1
ATOM 1673 N N . VAL A 1 212 ? -7.069 -6.761 -2.429 1.00 91.25 212 VAL A N 1
ATOM 1674 C CA . VAL A 1 212 ? -8.038 -6.162 -1.494 1.00 91.25 212 VAL A CA 1
ATOM 1675 C C . VAL A 1 212 ? -8.646 -7.161 -0.509 1.00 91.25 212 VAL A C 1
ATOM 1677 O O . VAL A 1 212 ? -9.044 -6.775 0.585 1.00 91.25 212 VAL A O 1
ATOM 1680 N N . SER A 1 213 ? -8.642 -8.461 -0.830 1.00 87.50 213 SER A N 1
ATOM 1681 C CA . SER A 1 213 ? -9.008 -9.529 0.114 1.00 87.50 213 SER A CA 1
ATOM 1682 C C . SER A 1 213 ? -8.088 -9.584 1.339 1.00 87.50 213 SER A C 1
ATOM 1684 O O . SER A 1 213 ? -8.505 -10.035 2.404 1.00 87.50 213 SER A O 1
ATOM 1686 N N . GLY A 1 214 ? -6.856 -9.086 1.206 1.00 82.31 214 GLY A N 1
ATOM 1687 C CA . GLY A 1 214 ? -5.912 -8.898 2.300 1.00 82.31 214 GLY A CA 1
ATOM 1688 C C . GLY A 1 214 ? -6.150 -7.628 3.115 1.00 82.31 214 GLY A C 1
ATOM 1689 O O . GLY A 1 214 ? -5.380 -7.377 4.029 1.00 82.31 214 GLY A O 1
ATOM 1690 N N . TYR A 1 215 ? -7.166 -6.816 2.813 1.00 84.94 215 TYR A N 1
ATOM 1691 C CA . TYR A 1 215 ? -7.429 -5.555 3.508 1.00 84.94 215 TYR A CA 1
ATOM 1692 C C . TYR A 1 215 ? -8.830 -5.576 4.127 1.00 84.94 215 TYR A C 1
ATOM 1694 O O . TYR A 1 215 ? -9.771 -5.028 3.554 1.00 84.94 215 TYR A O 1
ATOM 1702 N N . PRO A 1 216 ? -9.012 -6.181 5.317 1.00 78.81 216 PRO A N 1
ATOM 1703 C CA . PRO A 1 216 ? -10.321 -6.223 5.969 1.00 78.81 216 PRO A CA 1
ATOM 1704 C C . PRO A 1 216 ? -10.894 -4.823 6.235 1.00 78.81 216 PRO A C 1
ATOM 1706 O O . PRO A 1 216 ? -12.104 -4.655 6.171 1.00 78.81 216 PRO A O 1
ATOM 1709 N N . GLY A 1 217 ? -10.043 -3.807 6.427 1.00 78.75 217 GLY A N 1
ATOM 1710 C CA . GLY A 1 217 ? -10.464 -2.405 6.561 1.00 78.75 217 GLY A CA 1
ATOM 1711 C C . GLY A 1 217 ? -11.073 -1.776 5.298 1.00 78.75 217 GLY A C 1
ATOM 1712 O O . GLY A 1 217 ? -11.554 -0.646 5.360 1.00 78.75 217 GLY A O 1
ATOM 1713 N N . LEU A 1 218 ? -11.054 -2.475 4.157 1.00 82.50 218 LEU A N 1
ATOM 1714 C CA . LEU A 1 218 ? -11.728 -2.067 2.919 1.00 82.50 218 LEU A CA 1
ATOM 1715 C C . LEU A 1 218 ? -13.074 -2.765 2.701 1.00 82.50 218 LEU A C 1
ATOM 1717 O O . LEU A 1 218 ? -13.764 -2.450 1.731 1.00 82.50 218 LEU A O 1
ATOM 1721 N N . LYS A 1 219 ? -13.453 -3.709 3.570 1.00 80.31 219 LYS A N 1
ATOM 1722 C CA . LYS A 1 219 ? -14.793 -4.299 3.534 1.00 80.31 219 LYS A CA 1
ATOM 1723 C C . LYS A 1 219 ? -15.824 -3.231 3.927 1.00 80.31 219 LYS A C 1
ATOM 1725 O O . LYS A 1 219 ? -15.518 -2.353 4.738 1.00 80.31 219 LYS A O 1
ATOM 1730 N N . LYS A 1 220 ? -16.993 -3.283 3.284 1.00 67.81 220 LYS A N 1
ATOM 1731 C CA . LYS A 1 220 ? -18.165 -2.489 3.673 1.00 67.81 220 LYS A CA 1
ATOM 1732 C C . LYS A 1 220 ? -18.700 -2.962 5.016 1.00 67.81 220 LYS A C 1
ATOM 1734 O O . LYS A 1 220 ? -18.607 -4.186 5.265 1.00 67.81 220 LYS A O 1
#

pLDDT: mean 72.56, std 23.04, range [24.23, 96.25]

Foldseek 3Di:
DQPPAQQDLVNVVVCLPAAEDEDQDPDHPSYPVVSCVVSNHHYYHPYDDCCVVVVVVVLVVVVDPDPDPPDDDDDDPVVVPVCVVVQVVADDWFFWDDDPQKTKGKDKDPCQLVVCLVPVDGDAFIKMKIWIFGWDWDQDPVGIDIDTDGTQWIKMKGAAQPQPPVPQQQDDLRMGIFIAGPVGPDDTPDRHCVPPPCVVQVVVVVSSSDPCVRTPSSHD

Secondary structure (DSSP, 8-state):
----S-B-HHHHTT-TT--EEEESSS--TTB-HHHHHHTT-EEEE----THHHHHHHHHHHHS-SSPPPS------TTHHHHHHHHHTTS------EEETTEEEEEEE-TTHHHHHHHHSSPPTT-EEEEEEEEEEEEEETTEEEEEEEEEEEEEEEEE-TT---TT-TTEETTEEEEEEETTBSSS-----HIIIIIHHHGGGGGGTTS-GGG-GGG--

Radius of gyration: 21.94 Å; chains: 1; bounding box: 37×51×68 Å

Sequence (220 aa):
MRERTPLTHKILRQLPNLKLIASTGAKNASIDSRAAAELGITVTATGYESTATIEFTWALRVASPRGPPRRSFSKSTEYRQRIARLCIRRSYAFFLRVQRRRSYTVYASPGAAEAYRATGKFPDGSVLVKEVQTTSTAVMTTGTVSHVDRLKGRFITVKDSKNSHPDNKLWGNGWGWSWFDADNQVKTTSKDFRTDCLGCHVPAKTTDWIYVSGYPGLKK